Protein AF-M4SUV3-F1 (afdb_monomer)

Foldseek 3Di:
DLVVVQVVQQVVLVVVLCVLVVVLVVLVVVLLVQVQVVQVVQQPQADPDQQAAGNAPDPDDRGHDPPPSNVVHPDDPDPDDDDDPDLQLVVLCVVFVAADFQDPPDARNYPQQHQQCVVDVDDDAWDAGLQQCWTRGNGGDTDRSNRSRRTNCVHPSNVCSNPPVNVSVVVSVVDHPDDDLDLVSPLVVLLCLLVPVSQLVVVCVVVVHDPPPDSVVSSVVSCVVQVQDPVSPDTPVSVVQQVDWDFDDPDPPDTDTDRPSNPDDD

Mean predicted aligned error: 10.6 Å

pLDDT: mean 84.17, std 8.81, range [35.69, 94.19]

Secondary structure (DSSP, 8-state):
-HHHHHHHHHHHHHHHHHHHHHHHHHHHHHHHHHHHHHHHHHHHS--S-SSSS-SSB-SSSSSB--S-TTTT-S-----SPP-----HHHHHHHHHSS-------STTSSSTTS-GGGT-S---SPEEEGGGTEEE-TTSSEEEEEESTT-STTSTTTHHHHHHHHHHHHHHHT---PPP-SHHHHHHHHHGGGT-HHHHHHHHHHTT--TTS-HHHHHHHHHHHTTB-TTSS-BHHHHHHHH-EEEEE-SSS-EEEEEGGG----

Organism: NCBI:txid5691

Solvent-accessible surface area (backbone atoms only — not comparable to full-atom values): 15458 Å² total; per-residue (Å²): 98,50,68,58,52,53,51,50,53,43,50,54,49,49,51,55,40,50,69,50,48,52,58,52,51,51,43,52,52,51,34,49,51,55,51,32,53,51,50,50,52,37,66,62,49,49,52,102,45,66,67,48,35,34,52,48,62,35,97,80,65,83,34,46,49,85,78,58,91,59,73,85,45,87,68,73,89,73,88,68,92,71,98,68,95,66,58,56,8,63,50,44,35,69,73,25,54,52,59,42,75,69,79,83,86,58,91,70,28,22,73,80,39,19,52,41,57,82,79,40,94,80,76,85,65,56,53,63,40,82,84,45,42,35,22,27,31,44,78,37,39,62,38,78,88,14,27,30,62,76,26,46,39,86,30,89,57,39,30,60,41,40,75,44,41,48,62,53,56,52,60,57,72,72,74,60,88,78,73,63,65,40,70,67,48,41,49,58,55,55,61,44,51,82,76,35,62,64,58,46,49,28,51,31,65,77,68,69,52,62,89,82,61,55,68,65,60,49,35,52,51,51,38,59,74,36,40,47,41,95,85,50,84,48,35,51,46,57,54,53,46,60,70,39,61,45,78,40,78,76,51,101,88,42,64,44,78,39,38,59,68,70,68,66,92,126

Structure (mmCIF, N/CA/C/O backbone):
data_AF-M4SUV3-F1
#
_entry.id   AF-M4SUV3-F1
#
loop_
_atom_site.group_PDB
_atom_site.id
_atom_site.type_symbol
_atom_site.label_atom_id
_atom_site.label_alt_id
_atom_site.label_comp_id
_atom_site.label_asym_id
_atom_site.label_entity_id
_atom_site.label_seq_id
_atom_site.pdbx_PDB_ins_code
_atom_site.Cartn_x
_atom_site.Cartn_y
_atom_site.Cartn_z
_atom_site.occupancy
_atom_site.B_iso_or_equiv
_atom_site.auth_seq_id
_atom_site.auth_comp_id
_atom_site.auth_asym_id
_atom_site.auth_atom_id
_atom_site.pdbx_PDB_model_num
ATOM 1 N N . THR A 1 1 ? -22.168 -10.691 22.780 1.00 79.31 1 THR A N 1
ATOM 2 C CA . THR A 1 1 ? -21.910 -9.607 23.759 1.00 79.31 1 THR A CA 1
ATOM 3 C C . THR A 1 1 ? -21.153 -8.478 23.065 1.00 79.31 1 THR A C 1
ATOM 5 O O . THR A 1 1 ? -20.719 -8.685 21.935 1.00 79.31 1 THR A O 1
ATOM 8 N N . TYR A 1 2 ? -21.002 -7.297 23.684 1.00 84.38 2 TYR A N 1
ATOM 9 C CA . TYR A 1 2 ? -20.308 -6.145 23.069 1.00 84.38 2 TYR A CA 1
ATOM 10 C C . TYR A 1 2 ? -18.876 -6.488 22.629 1.00 84.38 2 TYR A C 1
ATOM 12 O O . TYR A 1 2 ? -18.515 -6.257 21.480 1.00 84.38 2 TYR A O 1
ATOM 20 N N . ALA A 1 3 ? -18.093 -7.123 23.509 1.00 81.12 3 ALA A N 1
ATOM 21 C CA . ALA A 1 3 ? -16.717 -7.523 23.211 1.00 81.12 3 ALA A CA 1
ATOM 22 C C . ALA A 1 3 ? -16.624 -8.460 21.993 1.00 81.12 3 ALA A C 1
ATOM 24 O O . ALA A 1 3 ? -15.764 -8.265 21.142 1.00 81.12 3 ALA A O 1
ATOM 25 N N . SER A 1 4 ? -17.546 -9.421 21.849 1.00 81.88 4 SER A N 1
ATOM 26 C CA . SER A 1 4 ? -17.586 -10.300 20.669 1.00 81.88 4 SER A CA 1
ATOM 27 C C . SER A 1 4 ? -17.882 -9.540 19.373 1.00 81.88 4 SER A C 1
ATOM 29 O O . SER A 1 4 ? -17.319 -9.878 18.336 1.00 81.88 4 SER A O 1
ATOM 31 N N . MET A 1 5 ? -18.748 -8.519 19.414 1.00 84.38 5 MET A N 1
ATOM 32 C CA . MET A 1 5 ? -19.030 -7.681 18.242 1.00 84.38 5 MET A CA 1
ATOM 33 C C . MET A 1 5 ? -17.790 -6.880 17.844 1.00 84.38 5 MET A C 1
ATOM 35 O O . MET A 1 5 ? -17.398 -6.929 16.686 1.00 84.38 5 MET A O 1
ATOM 39 N N . MET A 1 6 ? -17.124 -6.247 18.814 1.00 82.69 6 MET A N 1
ATOM 40 C CA . MET A 1 6 ? -15.887 -5.497 18.573 1.00 82.69 6 MET A CA 1
ATOM 41 C C . MET A 1 6 ? -14.769 -6.380 18.021 1.00 82.69 6 MET A C 1
ATOM 43 O O . MET A 1 6 ? -14.083 -5.972 17.092 1.00 82.69 6 MET A O 1
ATOM 47 N N . LEU A 1 7 ? -14.605 -7.595 18.557 1.00 82.69 7 LEU A N 1
ATOM 48 C CA . LEU A 1 7 ? -13.638 -8.560 18.035 1.00 82.69 7 LEU A CA 1
ATOM 49 C C . LEU A 1 7 ? -13.961 -8.943 16.586 1.00 82.69 7 LEU A C 1
ATOM 51 O O . LEU A 1 7 ? -13.063 -9.001 15.757 1.00 82.69 7 LEU A O 1
ATOM 55 N N . THR A 1 8 ? -15.239 -9.169 16.275 1.00 85.25 8 THR A N 1
ATOM 56 C CA . THR A 1 8 ? -15.677 -9.501 14.912 1.00 85.25 8 THR A CA 1
ATOM 57 C C . THR A 1 8 ? -15.400 -8.346 13.947 1.00 85.25 8 THR A C 1
ATOM 59 O O . THR A 1 8 ? -14.853 -8.575 12.874 1.00 85.25 8 THR A O 1
ATOM 62 N N . ASP A 1 9 ? -15.723 -7.107 14.334 1.00 83.62 9 ASP A N 1
ATOM 63 C CA . ASP A 1 9 ? -15.441 -5.922 13.515 1.00 83.62 9 ASP A CA 1
ATOM 64 C C . ASP A 1 9 ? -13.933 -5.728 13.313 1.00 83.62 9 ASP A C 1
ATOM 66 O O . ASP A 1 9 ? -13.496 -5.430 12.207 1.00 83.62 9 ASP A O 1
ATOM 70 N N . ALA A 1 10 ? -13.135 -5.911 14.372 1.00 81.94 10 ALA A N 1
ATOM 71 C CA . ALA A 1 10 ? -11.682 -5.793 14.316 1.00 81.94 10 ALA A CA 1
ATOM 72 C C . ALA A 1 10 ? -11.067 -6.836 13.376 1.00 81.94 10 ALA A C 1
ATOM 74 O O . ALA A 1 10 ? -10.216 -6.494 12.561 1.00 81.94 10 ALA A O 1
ATOM 75 N N . LEU A 1 11 ? -11.527 -8.089 13.447 1.00 84.00 11 LEU A N 1
ATOM 76 C CA . LEU A 1 11 ? -11.087 -9.154 12.544 1.00 84.00 11 LEU A CA 1
ATOM 77 C C . LEU A 1 11 ? -11.478 -8.855 11.094 1.00 84.00 11 LEU A C 1
ATOM 79 O O . LEU A 1 11 ? -10.621 -8.918 10.219 1.00 84.00 11 LEU A O 1
ATOM 83 N N . ALA A 1 12 ? -12.724 -8.447 10.841 1.00 85.25 12 ALA A N 1
ATOM 84 C CA . ALA A 1 12 ? -13.172 -8.077 9.498 1.00 85.25 12 ALA A CA 1
ATOM 85 C C . ALA A 1 12 ? -12.375 -6.889 8.932 1.00 85.25 12 ALA A C 1
ATOM 87 O O . ALA A 1 12 ? -12.025 -6.858 7.752 1.00 85.25 12 ALA A O 1
ATOM 88 N N . ALA A 1 13 ? -12.054 -5.908 9.775 1.00 82.75 13 ALA A N 1
ATOM 89 C CA . ALA A 1 13 ? -11.278 -4.753 9.362 1.00 82.75 13 ALA A CA 1
ATOM 90 C C . ALA A 1 13 ? -9.793 -5.099 9.141 1.00 82.75 13 ALA A C 1
ATOM 92 O O . ALA A 1 13 ? -9.178 -4.575 8.210 1.00 82.75 13 ALA A O 1
ATOM 93 N N . LEU A 1 14 ? -9.231 -6.029 9.921 1.00 83.38 14 LEU A N 1
ATOM 94 C CA . LEU A 1 14 ? -7.901 -6.593 9.684 1.00 83.38 14 LEU A CA 1
ATOM 95 C C . LEU A 1 14 ? -7.851 -7.365 8.358 1.00 83.38 14 LEU A C 1
ATOM 97 O O . LEU A 1 14 ? -6.924 -7.167 7.577 1.00 83.38 14 LEU A O 1
ATOM 101 N N . GLU A 1 15 ? -8.855 -8.194 8.069 1.00 85.62 15 GLU A N 1
ATOM 102 C CA . GLU A 1 15 ? -8.972 -8.916 6.797 1.00 85.62 15 GLU A CA 1
ATOM 103 C C . GLU A 1 15 ? -9.053 -7.951 5.606 1.00 85.62 15 GLU A C 1
ATOM 105 O O . GLU A 1 15 ? -8.310 -8.104 4.635 1.00 85.62 15 GLU A O 1
ATOM 110 N N . ALA A 1 16 ? -9.886 -6.909 5.697 1.00 84.88 16 ALA A N 1
ATOM 111 C CA . ALA A 1 16 ? -9.993 -5.877 4.665 1.00 84.88 16 ALA A CA 1
ATOM 112 C C . ALA A 1 16 ? -8.679 -5.094 4.477 1.00 84.88 16 ALA A C 1
ATOM 114 O O . ALA A 1 16 ? -8.271 -4.802 3.347 1.00 84.88 16 ALA A O 1
ATOM 115 N N . THR A 1 17 ? -7.985 -4.801 5.582 1.00 84.56 17 THR A N 1
ATOM 116 C CA . THR A 1 17 ? -6.663 -4.160 5.573 1.00 84.56 17 THR A CA 1
ATOM 117 C C . THR A 1 17 ? -5.652 -5.044 4.857 1.00 84.56 17 THR A C 1
ATOM 119 O O . THR A 1 17 ? -4.978 -4.583 3.941 1.00 84.56 17 THR A O 1
ATOM 122 N N . ALA A 1 18 ? -5.577 -6.329 5.207 1.00 85.06 18 ALA A N 1
ATOM 123 C CA . ALA A 1 18 ? -4.653 -7.277 4.596 1.00 85.06 18 ALA A CA 1
ATOM 124 C C . ALA A 1 18 ? -4.931 -7.474 3.095 1.00 85.06 18 ALA A C 1
ATOM 126 O O . ALA A 1 18 ? -3.994 -7.473 2.291 1.00 85.06 18 ALA A O 1
ATOM 127 N N . ALA A 1 19 ? -6.209 -7.569 2.710 1.00 86.44 19 ALA A N 1
ATOM 128 C CA . ALA A 1 19 ? -6.640 -7.684 1.317 1.00 86.44 19 ALA A CA 1
ATOM 129 C C . ALA A 1 19 ? -6.240 -6.469 0.461 1.00 86.44 19 ALA A C 1
ATOM 131 O O . ALA A 1 19 ? -6.036 -6.610 -0.742 1.00 86.44 19 ALA A O 1
ATOM 132 N N . THR A 1 20 ? -6.087 -5.296 1.081 1.00 85.12 20 THR A N 1
ATOM 133 C CA . THR A 1 20 ? -5.653 -4.056 0.419 1.00 85.12 20 THR A CA 1
ATOM 134 C C . THR A 1 20 ? -4.128 -3.895 0.451 1.00 85.12 20 THR A C 1
ATOM 136 O O . THR A 1 20 ? -3.508 -3.572 -0.563 1.00 85.12 20 THR A O 1
ATOM 139 N N . ALA A 1 21 ? -3.498 -4.165 1.597 1.00 84.31 21 ALA A N 1
ATOM 140 C CA . ALA A 1 21 ? -2.064 -3.993 1.813 1.00 84.31 21 ALA A CA 1
ATOM 141 C C . ALA A 1 21 ? -1.223 -4.909 0.918 1.00 84.31 21 ALA A C 1
ATOM 143 O O . ALA A 1 21 ? -0.260 -4.454 0.298 1.00 84.31 21 ALA A O 1
ATOM 144 N N . ALA A 1 22 ? -1.578 -6.197 0.837 1.00 86.75 22 ALA A N 1
ATOM 145 C CA . ALA A 1 22 ? -0.763 -7.181 0.130 1.00 86.75 22 ALA A CA 1
ATOM 146 C C . ALA A 1 22 ? -0.612 -6.860 -1.374 1.00 86.75 22 ALA A C 1
ATOM 148 O O . ALA A 1 22 ? 0.528 -6.820 -1.847 1.00 86.75 22 ALA A O 1
ATOM 149 N N . PRO A 1 23 ? -1.684 -6.542 -2.130 1.00 87.88 23 PRO A N 1
ATOM 150 C CA . PRO A 1 23 ? -1.554 -6.106 -3.521 1.00 87.88 23 PRO A CA 1
ATOM 151 C C . PRO A 1 23 ? -0.753 -4.811 -3.701 1.00 87.88 23 PRO A C 1
ATOM 153 O O . PRO A 1 23 ? 0.005 -4.696 -4.665 1.00 87.88 23 PRO A O 1
ATOM 156 N N . LEU A 1 24 ? -0.886 -3.838 -2.792 1.00 86.56 24 LEU A N 1
ATOM 157 C CA . LEU A 1 24 ? -0.163 -2.563 -2.883 1.00 86.56 24 LEU A CA 1
ATOM 158 C C . LEU A 1 24 ? 1.341 -2.743 -2.680 1.00 86.56 24 LEU A C 1
ATOM 160 O O . LEU A 1 24 ? 2.131 -2.232 -3.475 1.00 86.56 24 LEU A O 1
ATOM 164 N N . VAL A 1 25 ? 1.737 -3.514 -1.664 1.00 86.44 25 VAL A N 1
ATOM 165 C CA . VAL A 1 25 ? 3.146 -3.852 -1.420 1.00 86.44 25 VAL A CA 1
ATOM 166 C C . VAL A 1 25 ? 3.704 -4.673 -2.580 1.00 86.44 25 VAL A C 1
ATOM 168 O O . VAL A 1 25 ? 4.797 -4.377 -3.060 1.00 86.44 25 VAL A O 1
ATOM 171 N N . ALA A 1 26 ? 2.947 -5.649 -3.090 1.00 88.88 26 ALA A N 1
ATOM 172 C CA . ALA A 1 26 ? 3.356 -6.435 -4.252 1.00 88.88 26 ALA A CA 1
ATOM 173 C C . ALA A 1 26 ? 3.552 -5.558 -5.500 1.00 88.88 26 ALA A C 1
ATOM 175 O O . ALA A 1 26 ? 4.537 -5.724 -6.216 1.00 88.88 26 ALA A O 1
ATOM 176 N N . THR A 1 27 ? 2.662 -4.591 -5.733 1.00 90.06 27 THR A N 1
ATOM 177 C CA . THR A 1 27 ? 2.776 -3.638 -6.846 1.00 90.06 27 THR A CA 1
ATOM 178 C C . THR A 1 27 ? 4.013 -2.756 -6.687 1.00 90.06 27 THR A C 1
ATOM 180 O O . THR A 1 27 ? 4.791 -2.624 -7.627 1.00 90.06 27 THR A O 1
ATOM 183 N N . ALA A 1 28 ? 4.249 -2.204 -5.494 1.00 89.06 28 ALA A N 1
ATOM 184 C CA . ALA A 1 28 ? 5.435 -1.398 -5.214 1.00 89.06 28 ALA A CA 1
ATOM 185 C C . ALA A 1 28 ? 6.737 -2.192 -5.412 1.00 89.06 28 ALA A C 1
ATOM 187 O O . ALA A 1 28 ? 7.648 -1.719 -6.093 1.00 89.06 28 ALA A O 1
ATOM 188 N N . ALA A 1 29 ? 6.802 -3.418 -4.885 1.00 89.50 29 ALA A N 1
ATOM 189 C CA . ALA A 1 29 ? 7.955 -4.302 -5.031 1.00 89.50 29 ALA A CA 1
ATOM 190 C C . ALA A 1 29 ? 8.194 -4.700 -6.495 1.00 89.50 29 ALA A C 1
ATOM 192 O O . ALA A 1 29 ? 9.327 -4.660 -6.972 1.00 89.50 29 ALA A O 1
ATOM 193 N N . TYR A 1 30 ? 7.128 -5.028 -7.231 1.00 91.19 30 TYR A N 1
ATOM 194 C CA . TYR A 1 30 ? 7.202 -5.335 -8.657 1.00 91.19 30 TYR A CA 1
ATOM 195 C C . TYR A 1 30 ? 7.778 -4.165 -9.461 1.00 91.19 30 TYR A C 1
ATOM 197 O O . TYR A 1 30 ? 8.666 -4.347 -10.296 1.00 91.19 30 TYR A O 1
ATOM 205 N N . SER A 1 31 ? 7.300 -2.953 -9.193 1.00 91.62 31 SER A N 1
ATOM 206 C CA . SER A 1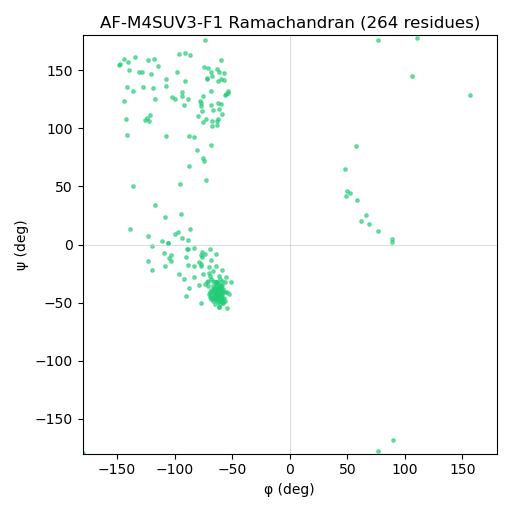 31 ? 7.726 -1.747 -9.900 1.00 91.62 31 SER A CA 1
ATOM 207 C C . SER A 1 31 ? 9.153 -1.351 -9.576 1.00 91.62 31 SER A C 1
ATOM 209 O O . SER A 1 31 ? 9.904 -1.017 -10.493 1.00 91.62 31 SER A O 1
ATOM 211 N N . ALA A 1 32 ? 9.542 -1.459 -8.303 1.00 90.31 32 ALA A N 1
ATOM 212 C CA . ALA A 1 32 ? 10.926 -1.303 -7.884 1.00 90.31 32 ALA A CA 1
ATOM 213 C C . ALA A 1 32 ? 11.826 -2.310 -8.612 1.00 90.31 32 ALA A C 1
ATOM 215 O O . ALA A 1 32 ? 12.779 -1.894 -9.259 1.00 90.31 32 ALA A O 1
ATOM 216 N N . GLY A 1 33 ? 11.474 -3.601 -8.618 1.00 90.94 33 GLY A N 1
ATOM 217 C CA . GLY A 1 33 ? 12.257 -4.641 -9.291 1.00 90.94 33 GLY A CA 1
ATOM 218 C C . GLY A 1 33 ? 12.402 -4.425 -10.801 1.00 90.94 33 GLY A C 1
ATOM 219 O O . GLY A 1 33 ? 13.476 -4.635 -11.355 1.00 90.94 33 GLY A O 1
ATOM 220 N N . ARG A 1 34 ? 11.352 -3.944 -11.482 1.00 92.19 34 ARG A N 1
ATOM 221 C CA . ARG A 1 34 ? 11.413 -3.622 -12.921 1.00 92.19 34 ARG A CA 1
ATOM 222 C C . ARG A 1 34 ? 12.392 -2.489 -13.228 1.00 92.19 34 ARG A C 1
ATOM 224 O O . ARG A 1 34 ? 13.099 -2.559 -14.231 1.00 92.19 34 ARG A O 1
ATOM 231 N N . LEU A 1 35 ? 12.385 -1.437 -12.410 1.00 91.62 35 LEU A N 1
ATOM 232 C CA . LEU A 1 35 ? 13.304 -0.307 -12.551 1.00 91.62 35 LEU A CA 1
ATOM 233 C C . LEU A 1 35 ? 14.731 -0.717 -12.190 1.00 91.62 35 LEU A C 1
ATOM 235 O O . LEU A 1 35 ? 15.662 -0.366 -12.910 1.00 91.62 35 LEU A O 1
ATOM 239 N N . ASP A 1 36 ? 14.876 -1.486 -11.113 1.00 92.81 36 ASP A N 1
ATOM 240 C CA . ASP A 1 36 ? 16.158 -1.951 -10.604 1.00 92.81 36 ASP A CA 1
ATOM 241 C C . ASP A 1 36 ? 16.886 -2.816 -11.635 1.00 92.81 36 ASP A C 1
ATOM 243 O O . ASP A 1 36 ? 17.987 -2.479 -12.061 1.00 92.81 36 ASP A O 1
ATOM 247 N N . GLU A 1 37 ? 16.222 -3.855 -12.147 1.00 92.06 37 GLU A N 1
ATOM 248 C CA . GLU A 1 37 ? 16.794 -4.743 -13.162 1.00 92.06 37 GLU A CA 1
ATOM 249 C C . GLU A 1 37 ? 17.176 -3.983 -14.438 1.00 92.06 37 GLU A C 1
ATOM 251 O O . GLU A 1 37 ? 18.250 -4.199 -15.000 1.00 92.06 37 GLU A O 1
ATOM 256 N N . PHE A 1 38 ? 16.335 -3.046 -14.889 1.00 92.44 38 PHE A N 1
ATOM 257 C CA . PHE A 1 38 ? 16.661 -2.234 -16.060 1.00 92.44 38 PHE A CA 1
ATOM 258 C C . PHE A 1 38 ? 17.918 -1.385 -15.829 1.00 92.44 38 PHE A C 1
ATOM 260 O O . PHE A 1 38 ? 18.818 -1.376 -16.672 1.00 92.44 38 PHE A O 1
ATOM 267 N N . MET A 1 39 ? 18.007 -0.695 -14.689 1.00 92.25 39 MET A N 1
ATOM 268 C CA . MET A 1 39 ? 19.169 0.128 -14.357 1.00 92.25 39 MET A CA 1
ATOM 269 C C . MET A 1 39 ? 20.432 -0.719 -14.187 1.00 92.25 39 MET A C 1
ATOM 271 O O . MET A 1 39 ? 21.479 -0.354 -14.722 1.00 92.25 39 MET A O 1
ATOM 275 N N . LEU A 1 40 ? 20.339 -1.870 -13.516 1.00 92.94 40 LEU A N 1
ATOM 276 C CA . LEU A 1 40 ? 21.452 -2.802 -13.336 1.00 92.94 40 LEU A CA 1
ATOM 277 C C . LEU A 1 40 ? 21.946 -3.356 -14.673 1.00 92.94 40 LEU A C 1
ATOM 279 O O . LEU A 1 40 ? 23.149 -3.299 -14.932 1.00 92.94 40 LEU A O 1
ATOM 283 N N . LEU A 1 41 ? 21.049 -3.802 -15.556 1.00 91.94 41 LEU A N 1
ATOM 284 C CA . LEU A 1 41 ? 21.407 -4.265 -16.896 1.00 91.94 41 LEU A CA 1
ATOM 285 C C . LEU A 1 41 ? 22.140 -3.168 -17.681 1.00 91.94 41 LEU A C 1
ATOM 287 O O . LEU A 1 41 ? 23.226 -3.395 -18.217 1.00 91.94 41 LEU A O 1
ATOM 291 N N . MET A 1 42 ? 21.590 -1.952 -17.708 1.00 90.19 42 MET A N 1
ATOM 292 C CA . MET A 1 42 ? 22.211 -0.814 -18.394 1.00 90.19 42 MET A CA 1
ATOM 293 C C . MET A 1 42 ? 23.557 -0.423 -17.761 1.00 90.19 42 MET A C 1
ATOM 295 O O . MET A 1 42 ? 24.491 -0.038 -18.461 1.00 90.19 42 MET A O 1
ATOM 299 N N . GLY A 1 43 ? 23.699 -0.552 -16.444 1.00 89.69 43 GLY A N 1
ATOM 300 C CA . GLY A 1 43 ? 24.952 -0.298 -15.738 1.00 89.69 43 GLY A CA 1
ATOM 301 C C . GLY A 1 43 ? 26.025 -1.362 -15.975 1.00 89.69 43 GLY A C 1
ATOM 302 O O . GLY A 1 43 ? 27.213 -1.037 -15.992 1.00 89.69 43 GLY A O 1
ATOM 303 N N . GLN A 1 44 ? 25.627 -2.621 -16.167 1.00 88.31 44 GLN A N 1
ATOM 304 C CA . GLN A 1 44 ? 26.531 -3.749 -16.401 1.00 88.31 44 GLN A CA 1
ATOM 305 C C . GLN A 1 44 ? 26.970 -3.870 -17.865 1.00 88.31 44 GLN A C 1
ATOM 307 O O . GLN A 1 44 ? 28.079 -4.336 -18.127 1.00 88.31 44 GLN A O 1
ATOM 312 N N . LEU A 1 45 ? 26.154 -3.413 -18.821 1.00 88.06 45 LEU A N 1
ATOM 313 C CA . LEU A 1 45 ? 26.480 -3.408 -20.250 1.00 88.06 45 LEU A CA 1
ATOM 314 C C . LEU A 1 45 ? 27.490 -2.307 -20.610 1.00 88.06 45 LEU A C 1
ATOM 316 O O . LEU A 1 45 ? 27.183 -1.306 -21.263 1.00 88.06 45 LEU A O 1
ATOM 320 N N . GLN A 1 46 ? 28.734 -2.517 -20.189 1.00 85.94 46 GLN A N 1
ATOM 321 C CA . GLN A 1 46 ? 29.854 -1.617 -20.429 1.00 85.94 46 GLN A CA 1
ATOM 322 C C . GLN A 1 46 ? 31.182 -2.365 -20.572 1.00 85.94 46 GLN A C 1
ATOM 324 O O . GLN A 1 46 ? 31.361 -3.455 -20.035 1.00 85.94 46 GLN A O 1
ATOM 329 N N . GLN A 1 47 ? 32.141 -1.758 -21.269 1.00 79.75 47 GLN A N 1
ATOM 330 C CA . GLN A 1 47 ? 33.542 -2.178 -21.240 1.00 79.75 47 GLN A CA 1
ATOM 331 C C . GLN A 1 47 ? 34.313 -1.424 -20.149 1.00 79.75 47 GLN A C 1
ATOM 333 O O . GLN A 1 47 ? 33.876 -0.381 -19.662 1.00 79.75 47 GLN A O 1
ATOM 338 N N . ASN A 1 48 ? 35.506 -1.918 -19.807 1.00 75.12 48 ASN A N 1
ATOM 339 C CA . ASN A 1 48 ? 36.451 -1.260 -18.896 1.00 75.12 48 ASN A CA 1
ATOM 340 C C . ASN A 1 48 ? 37.117 -0.033 -19.552 1.00 75.12 48 ASN A C 1
ATOM 342 O O . ASN A 1 48 ? 38.337 0.054 -19.657 1.00 75.12 48 ASN A O 1
ATOM 346 N N . SER A 1 49 ? 36.313 0.906 -20.045 1.00 77.88 49 SER A N 1
ATOM 347 C CA . SER A 1 49 ? 36.753 2.153 -20.659 1.00 77.88 49 SER A CA 1
ATOM 348 C C . SER A 1 49 ? 35.824 3.284 -20.252 1.00 77.88 49 SER A C 1
ATOM 350 O O . SER A 1 49 ? 34.603 3.161 -20.298 1.00 77.88 49 SER A O 1
ATOM 352 N N . ALA A 1 50 ? 36.408 4.426 -19.895 1.00 74.00 50 ALA A N 1
ATOM 353 C CA . ALA A 1 50 ? 35.644 5.618 -19.538 1.00 74.00 50 ALA A CA 1
ATOM 354 C C . ALA A 1 50 ? 34.925 6.257 -20.744 1.00 74.00 50 ALA A C 1
ATOM 356 O O . ALA A 1 50 ? 33.994 7.037 -20.555 1.00 74.00 50 ALA A O 1
ATOM 357 N N . LYS A 1 51 ? 35.357 5.942 -21.975 1.00 78.81 51 LYS A N 1
ATOM 358 C CA . LYS A 1 51 ? 34.932 6.634 -23.207 1.00 78.81 51 LYS A CA 1
ATOM 359 C C . LYS A 1 51 ? 34.320 5.727 -24.261 1.00 78.81 51 LYS A C 1
ATOM 361 O O . LYS A 1 51 ? 33.730 6.212 -25.223 1.00 78.81 51 LYS A O 1
ATOM 366 N N . THR A 1 52 ? 34.464 4.414 -24.134 1.00 79.56 52 THR A N 1
ATOM 367 C CA . THR A 1 52 ? 34.009 3.471 -25.157 1.00 79.56 52 THR A CA 1
ATOM 368 C C . THR A 1 52 ? 33.118 2.420 -24.534 1.00 79.56 52 THR A C 1
ATOM 370 O O . THR A 1 52 ? 33.466 1.850 -23.509 1.00 79.56 52 THR A O 1
ATOM 373 N N . LYS A 1 53 ? 32.005 2.132 -25.209 1.00 85.88 53 LYS A N 1
ATOM 374 C CA . LYS A 1 53 ? 31.077 1.047 -24.884 1.00 85.88 53 LYS A CA 1
ATOM 375 C C . LYS A 1 53 ? 30.491 1.126 -23.463 1.00 85.88 53 LYS A C 1
ATOM 377 O O . LYS A 1 53 ? 30.991 0.481 -22.551 1.00 85.88 53 LYS A O 1
ATOM 382 N N . TYR A 1 54 ? 29.420 1.897 -23.295 1.00 89.00 54 TYR A N 1
ATOM 383 C CA . TYR A 1 54 ? 28.622 2.020 -22.069 1.00 89.00 54 TYR A CA 1
ATOM 384 C C . TYR A 1 54 ? 27.160 2.305 -22.425 1.00 89.00 54 TYR A C 1
ATOM 386 O O . TYR A 1 54 ? 26.879 2.878 -23.480 1.00 89.00 54 TYR A O 1
ATOM 394 N N . CYS A 1 55 ? 26.240 1.938 -21.534 1.00 89.25 55 CYS A N 1
ATOM 395 C CA . CYS A 1 55 ? 24.807 2.168 -21.718 1.00 89.25 55 CYS A CA 1
ATOM 396 C C . CYS A 1 55 ? 24.223 3.305 -20.866 1.00 89.25 55 CYS A C 1
ATOM 398 O O . CYS A 1 55 ? 23.126 3.769 -21.165 1.00 89.25 55 CYS A O 1
ATOM 400 N N . ILE A 1 56 ? 24.973 3.820 -19.885 1.00 89.81 56 ILE A N 1
ATOM 401 C CA . ILE A 1 56 ? 24.605 5.010 -19.103 1.00 89.81 56 ILE A CA 1
ATOM 402 C C . ILE A 1 56 ? 25.703 6.070 -19.269 1.00 89.81 56 ILE A C 1
ATOM 404 O O . ILE A 1 56 ? 26.843 5.880 -18.832 1.00 89.81 56 ILE A O 1
ATOM 408 N N . GLY A 1 57 ? 25.366 7.161 -19.956 1.00 87.19 57 GLY A N 1
ATOM 409 C CA . GLY A 1 57 ? 26.266 8.282 -20.233 1.00 87.19 57 GLY A CA 1
ATOM 410 C C . GLY A 1 57 ? 26.110 9.423 -19.230 1.00 87.19 57 GLY A C 1
ATOM 411 O O . GLY A 1 57 ? 25.128 9.488 -18.499 1.00 87.19 57 GLY A O 1
ATOM 412 N N . GLN A 1 58 ? 27.091 10.322 -19.200 1.00 86.06 58 GLN A N 1
ATOM 413 C CA . GLN A 1 58 ? 26.956 11.615 -18.522 1.00 86.06 58 GLN A CA 1
ATOM 414 C C . GLN A 1 58 ? 26.001 12.545 -19.296 1.00 86.06 58 GLN A C 1
ATOM 416 O O . GLN A 1 58 ? 25.940 12.477 -20.525 1.00 86.06 58 GLN A O 1
ATOM 421 N N . ASP A 1 59 ? 25.332 13.464 -18.596 1.00 78.06 59 ASP A N 1
ATOM 422 C CA . ASP A 1 59 ? 24.396 14.418 -19.215 1.00 78.06 59 ASP A CA 1
ATOM 423 C C . ASP A 1 59 ? 25.069 15.283 -20.294 1.00 78.06 59 ASP A C 1
ATOM 425 O O . ASP A 1 59 ? 24.498 15.542 -21.353 1.00 78.06 59 ASP A O 1
ATOM 429 N N . ASN A 1 60 ? 26.323 15.687 -20.049 1.00 76.38 60 ASN A N 1
ATOM 430 C CA . ASN A 1 60 ? 27.098 16.558 -20.928 1.00 76.38 60 ASN A CA 1
ATOM 431 C C . ASN A 1 60 ? 28.452 15.930 -21.296 1.00 76.38 60 ASN A C 1
ATOM 433 O O . ASN A 1 60 ? 29.376 15.900 -20.485 1.00 76.38 60 ASN A O 1
ATOM 437 N N . GLY A 1 61 ? 28.583 15.471 -22.545 1.00 73.12 61 GLY A N 1
ATOM 438 C CA . GLY A 1 61 ? 29.839 15.012 -23.158 1.00 73.12 61 GLY A CA 1
ATOM 439 C C . GLY A 1 61 ? 29.918 13.503 -23.432 1.00 73.12 61 GLY A C 1
ATOM 440 O O . GLY A 1 61 ? 29.043 12.742 -23.040 1.00 73.12 61 GLY A O 1
ATOM 441 N N . ASP A 1 62 ? 31.027 13.050 -24.024 1.00 80.25 62 ASP A N 1
ATOM 442 C CA . ASP A 1 62 ? 31.223 11.680 -24.548 1.00 80.25 62 ASP A CA 1
ATOM 443 C C . ASP A 1 62 ? 31.918 10.695 -23.583 1.00 80.25 62 ASP A C 1
ATOM 445 O O . ASP A 1 62 ? 32.928 10.076 -23.925 1.00 80.25 62 ASP A O 1
ATOM 449 N N . ASN A 1 63 ? 31.406 10.575 -22.354 1.00 85.75 63 ASN A N 1
ATOM 450 C CA . ASN A 1 63 ? 31.927 9.641 -21.352 1.00 85.75 63 ASN A CA 1
ATOM 451 C C . ASN A 1 63 ? 30.795 8.874 -20.650 1.00 85.75 63 ASN A C 1
ATOM 453 O O . ASN A 1 63 ? 29.642 9.315 -20.601 1.00 85.75 63 ASN A O 1
ATOM 457 N N . LYS A 1 64 ? 31.168 7.752 -20.029 1.00 86.38 64 LYS A N 1
ATOM 458 C CA . LYS A 1 64 ? 30.343 7.023 -19.060 1.00 86.38 64 LYS A CA 1
ATOM 459 C C . LYS A 1 64 ? 29.940 7.938 -17.889 1.00 86.38 64 LYS A C 1
ATOM 461 O O . LYS A 1 64 ? 30.722 8.791 -17.471 1.00 86.38 64 LYS A O 1
ATOM 466 N N . ALA A 1 65 ? 28.755 7.709 -17.323 1.00 86.81 65 ALA A N 1
ATOM 467 C CA . ALA A 1 65 ? 28.300 8.369 -16.100 1.00 86.81 65 ALA A CA 1
ATOM 468 C C . ALA A 1 65 ? 29.295 8.224 -14.924 1.00 86.81 65 ALA A C 1
ATOM 470 O O . ALA A 1 65 ? 29.765 7.124 -14.615 1.00 86.81 65 ALA A O 1
ATOM 471 N N . SER A 1 66 ? 29.594 9.338 -14.248 1.00 81.31 66 SER A N 1
ATOM 472 C CA . SER A 1 66 ? 30.526 9.427 -13.108 1.00 81.31 66 SER A CA 1
ATOM 473 C C . SER A 1 66 ? 29.834 9.538 -11.741 1.00 81.31 66 SER A C 1
ATOM 475 O O . SER A 1 66 ? 30.483 9.419 -10.706 1.00 81.31 66 SER A O 1
ATOM 477 N N . ASN A 1 67 ? 28.515 9.731 -11.725 1.00 79.88 67 ASN A N 1
ATOM 478 C CA . ASN A 1 67 ? 27.683 10.064 -10.565 1.00 79.88 67 ASN A CA 1
ATOM 479 C C . ASN A 1 67 ? 27.034 8.852 -9.873 1.00 79.88 67 ASN A C 1
ATOM 481 O O . ASN A 1 67 ? 25.990 9.002 -9.251 1.00 79.88 67 ASN A O 1
ATOM 485 N N . ASN A 1 68 ? 27.626 7.659 -9.980 1.00 83.81 68 ASN A N 1
ATOM 486 C CA . ASN A 1 68 ? 27.052 6.416 -9.452 1.00 83.81 68 ASN A CA 1
ATOM 487 C C . ASN A 1 68 ? 25.562 6.227 -9.837 1.00 83.81 68 ASN A C 1
ATOM 489 O O . ASN A 1 68 ? 24.694 6.208 -8.966 1.00 83.81 68 ASN A O 1
ATOM 493 N N . PRO A 1 69 ? 25.245 6.061 -11.134 1.00 84.38 69 PRO A N 1
ATOM 494 C CA . PRO A 1 69 ? 23.860 5.991 -11.620 1.00 84.38 69 PRO A CA 1
ATOM 495 C C . PRO A 1 69 ? 23.061 4.787 -11.092 1.00 84.38 69 PRO A C 1
ATOM 497 O O . PRO A 1 69 ? 21.863 4.701 -11.329 1.00 84.38 69 PRO A O 1
ATOM 500 N N . LEU A 1 70 ? 23.722 3.852 -10.403 1.00 89.69 70 LEU A N 1
ATOM 501 C CA . LEU A 1 70 ? 23.119 2.676 -9.774 1.00 89.69 70 LEU A CA 1
ATOM 502 C C . LEU A 1 70 ? 22.895 2.879 -8.268 1.00 89.69 70 LEU A C 1
ATOM 504 O O . LEU A 1 70 ? 22.605 1.928 -7.544 1.00 89.69 70 LEU A O 1
ATOM 508 N N . GLN A 1 71 ? 23.082 4.095 -7.749 1.00 88.44 71 GLN A N 1
ATOM 509 C CA . GLN A 1 71 ? 22.812 4.378 -6.347 1.00 88.44 71 GLN A CA 1
ATOM 510 C C . GLN A 1 71 ? 21.326 4.147 -6.041 1.00 88.44 71 GLN A C 1
ATOM 512 O O . GLN A 1 71 ? 20.459 4.792 -6.620 1.00 88.44 71 GLN A O 1
ATOM 517 N N . GLY A 1 72 ? 21.044 3.252 -5.092 1.00 83.69 72 GLY A N 1
ATOM 518 C CA . GLY A 1 72 ? 19.674 2.862 -4.745 1.00 83.69 72 GLY A CA 1
ATOM 519 C C . GLY A 1 72 ? 19.123 1.692 -5.566 1.00 83.69 72 GLY A C 1
ATOM 520 O O . GLY A 1 72 ? 17.985 1.301 -5.334 1.00 83.69 72 GLY A O 1
ATOM 521 N N . CYS A 1 73 ? 19.926 1.119 -6.466 1.00 88.69 73 CYS A N 1
ATOM 522 C CA . CYS A 1 73 ? 19.678 -0.172 -7.105 1.00 88.69 73 CYS A CA 1
ATOM 523 C C . CYS A 1 73 ? 20.216 -1.339 -6.253 1.00 88.69 73 CYS A C 1
ATOM 525 O O . CYS A 1 73 ? 21.058 -1.135 -5.373 1.00 88.69 73 CYS A O 1
ATOM 527 N N . ASN A 1 74 ? 19.766 -2.565 -6.539 1.00 84.69 74 ASN A N 1
ATOM 528 C CA . ASN A 1 74 ? 20.121 -3.811 -5.853 1.00 84.69 74 ASN A CA 1
ATOM 529 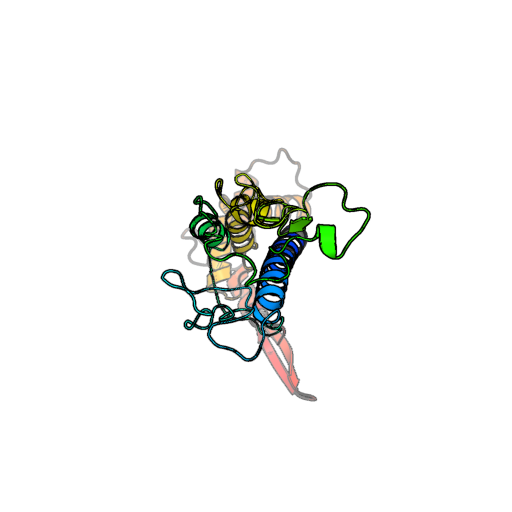C C . ASN A 1 74 ? 19.797 -3.779 -4.348 1.00 84.69 74 ASN A C 1
ATOM 531 O O . ASN A 1 74 ? 20.573 -4.248 -3.507 1.00 84.69 74 ASN A O 1
ATOM 535 N N . VAL A 1 75 ? 18.666 -3.163 -3.996 1.00 78.88 75 VAL A N 1
ATOM 536 C CA . VAL A 1 75 ? 18.219 -3.066 -2.603 1.00 78.88 75 VAL A CA 1
ATOM 537 C C . VAL A 1 75 ? 17.620 -4.414 -2.200 1.00 78.88 75 VAL A C 1
ATOM 539 O O . VAL A 1 75 ? 16.645 -4.848 -2.818 1.00 78.88 75 VAL A O 1
ATOM 542 N N . PRO A 1 76 ? 18.173 -5.099 -1.182 1.00 76.75 76 PRO A N 1
ATOM 543 C CA . PRO A 1 76 ? 17.60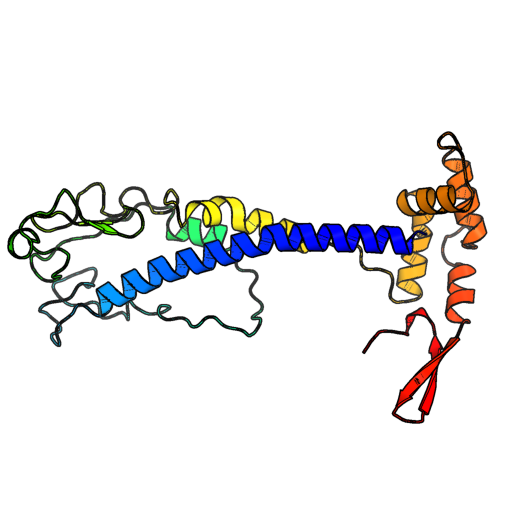1 -6.353 -0.722 1.00 76.75 76 PRO A CA 1
ATOM 544 C C . PRO A 1 76 ? 16.196 -6.113 -0.171 1.00 76.75 76 PRO A C 1
ATOM 546 O O . PRO A 1 76 ? 15.906 -5.053 0.388 1.00 76.75 76 PRO A O 1
ATOM 549 N N . ILE A 1 77 ? 15.338 -7.128 -0.274 1.00 73.44 77 ILE A N 1
ATOM 550 C CA . ILE A 1 77 ? 14.076 -7.127 0.464 1.00 73.44 77 ILE A CA 1
ATOM 551 C C . ILE A 1 77 ? 14.431 -7.111 1.952 1.00 73.44 77 ILE A C 1
ATOM 553 O O . ILE A 1 77 ? 14.946 -8.090 2.492 1.00 73.44 77 ILE A O 1
ATOM 557 N N . GLU A 1 78 ? 14.205 -5.974 2.602 1.00 72.06 78 GLU A N 1
ATOM 558 C CA . GLU A 1 78 ? 14.440 -5.838 4.031 1.00 72.06 78 GLU A CA 1
ATOM 559 C C . GLU A 1 78 ? 13.319 -6.542 4.798 1.00 72.06 78 GLU A C 1
ATOM 561 O O . GLU A 1 78 ? 12.137 -6.293 4.572 1.00 72.06 78 GLU A O 1
ATOM 566 N N . THR A 1 79 ? 13.693 -7.423 5.723 1.00 69.00 79 THR A N 1
ATOM 567 C CA . THR A 1 79 ? 12.746 -8.116 6.611 1.00 69.00 79 THR A CA 1
ATOM 568 C C . THR A 1 79 ? 12.486 -7.347 7.903 1.00 69.00 79 THR A C 1
ATOM 570 O O . THR A 1 79 ? 11.606 -7.716 8.674 1.00 69.00 79 THR A O 1
ATOM 573 N N . THR A 1 80 ? 13.276 -6.306 8.170 1.00 73.56 80 THR A N 1
ATOM 574 C CA . THR A 1 80 ? 13.152 -5.483 9.371 1.00 73.56 80 THR A CA 1
ATOM 575 C C . THR A 1 80 ? 12.268 -4.287 9.071 1.00 73.56 80 THR A C 1
ATOM 577 O O . THR A 1 80 ? 12.526 -3.538 8.129 1.00 73.56 80 THR A O 1
ATOM 580 N N . GLU A 1 81 ? 11.251 -4.078 9.901 1.00 62.59 81 GLU A N 1
ATOM 581 C CA . GLU A 1 81 ? 10.396 -2.904 9.805 1.00 62.59 81 GLU A CA 1
ATOM 582 C C . GLU A 1 81 ? 11.229 -1.631 10.018 1.00 62.59 81 GLU A C 1
ATOM 584 O O . GLU A 1 81 ? 11.818 -1.409 11.078 1.00 62.59 81 GLU A O 1
ATOM 589 N N . LYS A 1 82 ? 11.298 -0.780 8.992 1.00 62.09 82 LYS A N 1
ATOM 590 C CA . LYS A 1 82 ? 11.803 0.586 9.127 1.00 62.09 82 LYS A CA 1
ATOM 591 C C . LYS A 1 82 ? 10.619 1.533 9.154 1.00 62.09 82 LYS A C 1
ATOM 593 O O . LYS A 1 82 ? 9.808 1.545 8.232 1.00 62.09 82 LYS A O 1
ATOM 598 N N . ALA A 1 83 ? 10.558 2.386 10.173 1.00 54.88 83 ALA A N 1
ATOM 599 C CA . ALA A 1 83 ? 9.570 3.451 10.225 1.00 54.88 83 ALA A CA 1
ATOM 600 C C . ALA A 1 83 ? 9.793 4.427 9.059 1.00 54.88 83 ALA A C 1
ATOM 602 O O . ALA A 1 83 ? 10.694 5.266 9.102 1.00 54.88 83 ALA A O 1
ATOM 603 N N . LYS A 1 84 ? 8.961 4.339 8.018 1.00 59.41 84 LYS A N 1
ATOM 604 C CA . LYS A 1 84 ? 8.813 5.399 7.018 1.00 59.41 84 LYS A CA 1
ATOM 605 C C . LYS A 1 84 ? 7.360 5.535 6.584 1.00 59.41 84 LYS A C 1
ATOM 607 O O . LYS A 1 84 ? 6.849 4.762 5.786 1.00 59.41 84 LYS A O 1
ATOM 612 N N . ASN A 1 85 ? 6.740 6.622 7.035 1.00 53.69 85 ASN A N 1
ATOM 613 C CA . ASN A 1 85 ? 5.612 7.229 6.337 1.00 53.69 85 ASN A CA 1
ATOM 614 C C . ASN A 1 85 ? 6.144 7.974 5.109 1.00 53.69 85 ASN A C 1
ATOM 616 O O . ASN A 1 85 ? 6.261 9.197 5.110 1.00 53.69 85 ASN A O 1
ATOM 620 N N . THR A 1 86 ? 6.528 7.237 4.073 1.00 65.50 86 THR A N 1
ATOM 621 C CA . THR A 1 86 ? 6.776 7.823 2.755 1.00 65.50 86 THR A CA 1
ATOM 622 C C . THR A 1 86 ? 5.492 7.760 1.952 1.00 65.50 86 THR A C 1
ATOM 624 O O . THR A 1 86 ? 4.962 6.676 1.723 1.00 65.50 86 THR A O 1
ATOM 627 N N . LYS A 1 87 ? 5.007 8.931 1.537 1.00 86.44 87 LYS A N 1
ATOM 628 C CA . LYS A 1 87 ? 3.950 9.083 0.539 1.00 86.44 87 LYS A CA 1
ATOM 629 C C . LYS A 1 87 ? 4.491 8.637 -0.821 1.00 86.44 87 LYS A C 1
ATOM 631 O O . LYS A 1 87 ? 5.123 9.414 -1.542 1.00 86.44 87 LYS A O 1
ATOM 636 N N . LEU A 1 88 ? 4.413 7.334 -1.072 1.00 89.00 88 LEU A N 1
ATOM 637 C CA . LEU A 1 88 ? 5.031 6.698 -2.230 1.00 89.00 88 LEU A CA 1
ATOM 638 C C . LEU A 1 88 ? 4.294 7.071 -3.517 1.00 89.00 88 LEU A C 1
ATOM 640 O O . LEU A 1 88 ? 4.948 7.194 -4.552 1.00 89.00 88 LEU A O 1
ATOM 644 N N . GLY A 1 89 ? 2.980 7.300 -3.449 1.00 92.25 89 GLY A N 1
ATOM 645 C CA . GLY A 1 89 ? 2.202 7.807 -4.578 1.00 92.25 89 GLY A CA 1
ATOM 646 C C . GLY A 1 89 ? 2.689 9.187 -5.009 1.00 92.25 89 GLY A C 1
ATOM 647 O O . GLY A 1 89 ? 3.128 9.349 -6.146 1.00 92.25 89 GLY A O 1
ATOM 648 N N . GLU A 1 90 ? 2.756 10.141 -4.076 1.00 92.81 90 GLU A N 1
ATOM 649 C CA . GLU A 1 90 ? 3.293 11.487 -4.327 1.00 92.81 90 GLU A CA 1
ATOM 650 C C . GLU A 1 90 ? 4.752 11.469 -4.815 1.00 92.81 90 GLU A C 1
ATOM 652 O O . GLU A 1 90 ? 5.131 12.251 -5.687 1.00 92.81 90 GLU A O 1
ATOM 657 N N . LEU A 1 91 ? 5.600 10.589 -4.268 1.00 91.25 91 LEU A N 1
ATOM 658 C CA . LEU A 1 91 ? 6.978 10.433 -4.745 1.00 91.25 91 LEU A CA 1
ATOM 659 C C . LEU A 1 91 ? 7.012 9.909 -6.186 1.00 91.25 91 LEU A C 1
ATOM 661 O O . LEU A 1 91 ? 7.762 10.438 -7.003 1.00 91.25 91 LEU A O 1
ATOM 665 N N . THR A 1 92 ? 6.207 8.892 -6.492 1.00 92.25 92 THR A N 1
ATOM 666 C CA . THR A 1 92 ? 6.125 8.290 -7.829 1.00 92.25 92 THR A CA 1
ATOM 667 C C . THR A 1 92 ? 5.638 9.310 -8.850 1.00 92.25 92 THR A C 1
ATOM 669 O O . THR A 1 92 ? 6.243 9.439 -9.912 1.00 92.25 92 THR A O 1
ATOM 672 N N . ASP A 1 93 ? 4.599 10.070 -8.512 1.00 91.81 93 ASP A N 1
ATOM 673 C CA . ASP A 1 93 ? 4.066 11.128 -9.365 1.00 91.81 93 ASP A CA 1
ATOM 674 C C . ASP A 1 93 ? 5.094 12.243 -9.587 1.00 91.81 93 ASP A C 1
ATOM 676 O O . ASP A 1 93 ? 5.389 12.610 -10.721 1.00 91.81 93 ASP A O 1
ATOM 680 N N . ARG A 1 94 ? 5.770 12.706 -8.530 1.00 91.19 94 ARG A N 1
ATOM 681 C CA . ARG A 1 94 ? 6.830 13.711 -8.675 1.00 91.19 94 ARG A CA 1
ATOM 682 C C . ARG A 1 94 ? 7.986 13.222 -9.551 1.00 91.19 94 ARG A C 1
ATOM 684 O O . ARG A 1 94 ? 8.492 13.992 -10.360 1.00 91.19 94 ARG A O 1
ATOM 691 N N . THR A 1 95 ? 8.429 11.977 -9.376 1.00 89.44 95 THR A N 1
ATOM 692 C CA . THR A 1 95 ? 9.606 11.431 -10.069 1.00 89.44 95 THR A CA 1
ATOM 693 C C . THR A 1 95 ? 9.311 11.013 -11.506 1.00 89.44 95 THR A C 1
ATOM 695 O O . THR A 1 95 ? 10.177 11.167 -12.357 1.00 89.44 95 THR A O 1
ATOM 698 N N . PHE A 1 96 ? 8.115 10.501 -11.796 1.00 91.19 96 PHE A N 1
ATOM 699 C CA . PHE A 1 96 ? 7.787 9.939 -13.110 1.00 91.19 96 PHE A CA 1
ATOM 700 C C . PHE A 1 96 ? 6.633 10.658 -13.820 1.00 91.19 96 PHE A C 1
ATOM 702 O O . PHE A 1 96 ? 6.268 10.261 -14.924 1.00 91.19 96 PHE A O 1
ATOM 709 N N . GLY A 1 97 ? 6.021 11.676 -13.217 1.00 88.62 97 GLY A N 1
ATOM 710 C CA . GLY A 1 97 ? 4.880 12.406 -13.782 1.00 88.62 97 GLY A CA 1
ATOM 711 C C . GLY A 1 97 ? 5.258 13.429 -14.848 1.00 88.62 97 GLY A C 1
ATOM 712 O O . GLY A 1 97 ? 4.399 13.874 -15.605 1.00 88.62 97 GLY A O 1
ATOM 713 N N . HIS A 1 98 ? 6.537 13.785 -14.945 1.00 85.56 98 HIS A N 1
ATOM 714 C CA . HIS A 1 98 ? 7.040 14.710 -15.952 1.00 85.56 98 HIS A CA 1
ATOM 715 C C . HIS A 1 98 ? 7.657 13.964 -17.136 1.00 85.56 98 HIS A C 1
ATOM 717 O O . HIS A 1 98 ? 8.204 12.867 -17.006 1.00 85.56 98 HIS A O 1
ATOM 723 N N . ALA A 1 99 ? 7.536 14.578 -18.311 1.00 83.88 99 ALA A N 1
ATOM 724 C CA . ALA A 1 99 ? 8.232 14.134 -19.502 1.00 83.88 99 ALA A CA 1
ATOM 725 C C . ALA A 1 99 ? 9.734 14.365 -19.337 1.00 83.88 99 ALA A C 1
ATOM 727 O O . ALA A 1 99 ? 10.160 15.468 -19.003 1.00 83.88 99 ALA A O 1
ATOM 728 N N . GLU A 1 100 ? 10.509 13.338 -19.649 1.00 78.38 100 GLU A N 1
ATOM 729 C CA . GLU A 1 100 ? 11.953 13.436 -19.824 1.00 78.38 100 GLU A CA 1
ATOM 730 C C . GLU A 1 100 ? 12.296 13.052 -21.263 1.00 78.38 100 GLU A C 1
ATOM 732 O O . GLU A 1 100 ? 11.501 12.410 -21.952 1.00 78.38 100 GLU A O 1
ATOM 737 N N . ASP A 1 101 ? 13.464 13.467 -21.747 1.00 80.00 101 ASP A N 1
ATOM 738 C CA . ASP A 1 101 ? 13.948 13.059 -23.067 1.00 80.00 101 ASP A CA 1
ATOM 739 C C . ASP A 1 101 ? 15.294 12.362 -22.932 1.00 80.00 101 ASP A C 1
ATOM 741 O O . ASP A 1 101 ? 16.329 13.001 -22.716 1.00 80.00 101 ASP A O 1
ATOM 745 N N . ILE A 1 102 ? 15.281 11.038 -23.095 1.00 83.19 102 ILE A N 1
ATOM 746 C CA . ILE A 1 102 ? 16.506 10.241 -23.130 1.00 83.19 102 ILE A CA 1
ATOM 747 C C . ILE A 1 102 ? 17.342 10.678 -24.336 1.00 83.19 102 ILE A C 1
ATOM 749 O O . ILE A 1 102 ? 17.058 10.349 -25.494 1.00 83.19 102 ILE A O 1
ATOM 753 N N . LYS A 1 103 ? 18.429 11.398 -24.056 1.00 76.88 103 LYS A N 1
ATOM 754 C CA . LYS A 1 103 ? 19.362 11.868 -25.078 1.00 76.88 103 LYS A CA 1
ATOM 755 C C . LYS A 1 103 ? 20.233 10.711 -25.563 1.00 76.88 103 LYS A C 1
ATOM 757 O O . LYS A 1 103 ? 21.181 10.296 -24.908 1.00 76.88 103 LYS A O 1
ATOM 762 N N . THR A 1 104 ? 19.953 10.216 -26.764 1.00 66.81 104 THR A N 1
ATOM 763 C CA . THR A 1 104 ? 20.820 9.263 -27.473 1.00 66.81 104 THR A CA 1
ATOM 764 C C . THR A 1 104 ? 21.856 10.029 -28.292 1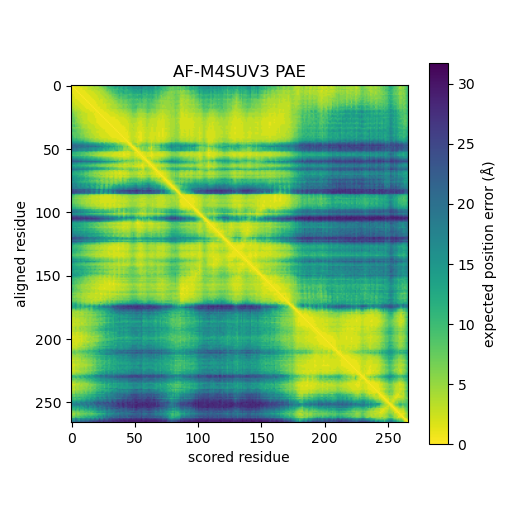.00 66.81 104 THR A C 1
ATOM 766 O O . THR A 1 104 ? 21.784 10.085 -29.517 1.00 66.81 104 THR A O 1
ATOM 769 N N . ASN A 1 105 ? 22.784 10.712 -27.632 1.00 55.94 105 ASN A N 1
ATOM 770 C CA . ASN A 1 105 ? 23.731 11.605 -28.307 1.00 55.94 105 ASN A CA 1
ATOM 771 C C . ASN A 1 105 ? 24.955 10.882 -28.907 1.00 55.94 105 ASN A C 1
ATOM 773 O O . ASN A 1 105 ? 25.788 11.535 -29.531 1.00 55.94 105 ASN A O 1
ATOM 777 N N . GLN A 1 106 ? 25.103 9.563 -28.727 1.00 62.28 106 GLN A N 1
ATOM 778 C CA . GLN A 1 106 ? 26.363 8.870 -29.024 1.00 62.28 106 GLN A CA 1
ATOM 779 C C . GLN A 1 106 ? 26.141 7.492 -29.665 1.00 62.28 106 GLN A C 1
ATOM 781 O O . GLN A 1 106 ? 25.974 6.472 -28.987 1.00 62.28 106 GLN A O 1
ATOM 786 N N . ASN A 1 107 ? 26.166 7.460 -31.000 1.00 65.25 107 ASN A N 1
ATOM 787 C CA . ASN A 1 107 ? 26.043 6.230 -31.782 1.00 65.25 107 ASN A CA 1
ATOM 788 C C . ASN A 1 107 ? 27.074 5.175 -31.345 1.00 65.25 107 ASN A C 1
ATOM 790 O O . ASN A 1 107 ? 28.274 5.437 -31.264 1.00 65.25 107 ASN A O 1
ATOM 794 N N . GLY A 1 108 ? 26.599 3.953 -31.094 1.00 72.56 108 GLY A N 1
ATOM 795 C CA . GLY A 1 108 ? 27.452 2.785 -30.876 1.00 72.56 108 GLY A CA 1
ATOM 796 C C . GLY A 1 108 ? 28.129 2.688 -29.505 1.00 72.56 108 GLY A C 1
ATOM 797 O O . GLY A 1 108 ? 29.019 1.842 -29.355 1.00 72.56 108 GLY A O 1
ATOM 798 N N . LYS A 1 109 ? 27.742 3.505 -28.513 1.00 83.69 109 LYS A N 1
ATOM 799 C CA . LYS A 1 109 ? 28.197 3.337 -27.119 1.00 83.69 109 LYS A CA 1
ATOM 800 C C . LYS A 1 109 ? 27.454 2.204 -26.422 1.00 83.69 109 LYS A C 1
ATOM 802 O O . LYS A 1 109 ? 28.098 1.308 -25.896 1.00 83.69 109 LYS A O 1
ATOM 807 N N . CYS A 1 110 ? 26.131 2.178 -26.480 1.00 87.31 110 CYS A N 1
ATOM 808 C CA . CYS A 1 110 ? 25.363 1.081 -25.906 1.00 87.31 110 CYS A CA 1
ATOM 809 C C . CYS A 1 110 ? 25.079 0.026 -26.974 1.00 87.31 110 CYS A C 1
ATOM 811 O O . CYS A 1 110 ? 24.614 0.363 -28.062 1.00 87.31 110 CYS A O 1
ATOM 813 N N . TYR A 1 111 ? 25.331 -1.249 -26.673 1.00 84.25 111 TYR A N 1
ATOM 814 C CA . TYR A 1 111 ? 24.992 -2.337 -27.597 1.00 84.25 111 TYR A CA 1
ATOM 815 C C . TYR A 1 111 ? 23.484 -2.449 -27.811 1.00 84.25 111 TYR A C 1
ATOM 817 O O . TYR A 1 111 ? 23.056 -2.654 -28.943 1.00 84.25 111 TYR A O 1
ATOM 825 N N . LEU A 1 112 ? 22.688 -2.238 -26.756 1.00 85.56 112 LEU A N 1
ATOM 826 C CA . LEU A 1 112 ? 21.231 -2.303 -26.849 1.00 85.56 112 LEU A CA 1
ATOM 827 C C . LEU A 1 112 ? 20.657 -1.230 -27.771 1.00 85.56 112 LEU A C 1
ATOM 829 O O . LEU A 1 112 ? 19.685 -1.506 -28.447 1.00 85.56 112 LEU A O 1
ATOM 833 N N . THR A 1 113 ? 21.262 -0.045 -27.860 1.00 86.50 113 THR A N 1
ATOM 834 C CA . THR A 1 113 ? 20.824 1.000 -28.804 1.00 86.50 113 THR A CA 1
ATOM 835 C C . THR A 1 113 ? 21.636 1.008 -30.102 1.00 86.50 113 THR A C 1
ATOM 837 O O . THR A 1 113 ? 21.524 1.941 -30.897 1.00 86.50 113 THR A O 1
ATOM 840 N N . GLY A 1 114 ? 22.460 -0.016 -30.343 1.00 84.12 114 GLY A N 1
ATOM 841 C CA . GLY A 1 114 ? 23.120 -0.240 -31.627 1.00 84.12 114 GLY A CA 1
ATOM 842 C C . GLY A 1 114 ? 22.148 -0.762 -32.688 1.00 84.12 114 GLY A C 1
ATOM 843 O O . GLY A 1 114 ? 20.988 -1.033 -32.402 1.00 84.12 114 GLY A O 1
ATOM 844 N N . ASN A 1 115 ? 22.618 -0.926 -33.926 1.00 86.38 115 ASN A N 1
ATOM 845 C CA . ASN A 1 115 ? 21.818 -1.571 -34.966 1.00 86.38 115 ASN A CA 1
ATOM 846 C C . ASN A 1 115 ? 21.639 -3.058 -34.622 1.00 86.38 115 ASN A C 1
ATOM 848 O O . ASN A 1 115 ? 22.555 -3.854 -34.793 1.00 86.38 115 ASN A O 1
ATOM 852 N N . LEU A 1 116 ? 20.474 -3.426 -34.100 1.00 82.62 116 LEU A N 1
ATOM 853 C CA . LEU A 1 116 ? 20.182 -4.785 -33.652 1.00 82.62 116 LEU A CA 1
ATOM 854 C C . LEU A 1 116 ? 19.939 -5.740 -34.826 1.00 82.62 116 LEU A C 1
ATOM 856 O O . LEU A 1 116 ? 20.204 -6.936 -34.705 1.00 82.62 116 LEU A O 1
ATOM 860 N N . ALA A 1 117 ? 19.514 -5.221 -35.981 1.00 83.44 117 ALA A N 1
ATOM 861 C CA . ALA A 1 117 ? 19.318 -6.006 -37.198 1.00 83.44 117 ALA A CA 1
ATOM 862 C C . ALA A 1 117 ? 20.624 -6.622 -37.738 1.00 83.44 117 ALA A C 1
ATOM 864 O O . ALA A 1 117 ? 20.578 -7.586 -38.496 1.00 83.44 117 ALA A O 1
ATOM 865 N N . THR A 1 118 ? 21.800 -6.119 -37.335 1.00 83.19 118 THR A N 1
ATOM 866 C CA . THR A 1 118 ? 23.082 -6.763 -37.679 1.00 83.19 118 THR A CA 1
ATOM 867 C C . THR A 1 118 ? 23.381 -7.995 -36.829 1.00 83.19 118 THR A C 1
ATOM 869 O O . THR A 1 118 ? 24.233 -8.794 -37.205 1.00 83.19 118 THR A O 1
ATOM 872 N N . TYR A 1 119 ? 22.715 -8.145 -35.682 1.00 79.44 119 TYR A N 1
ATOM 873 C CA . TYR A 1 119 ? 22.930 -9.248 -34.739 1.00 79.44 119 TYR A CA 1
ATOM 874 C C . TYR A 1 119 ? 21.773 -10.253 -34.731 1.00 79.44 119 TYR A C 1
ATOM 876 O O . TYR A 1 119 ? 21.943 -11.388 -34.292 1.00 79.44 119 TYR A O 1
ATOM 884 N N . HIS A 1 120 ? 20.602 -9.854 -35.232 1.00 80.75 120 HIS A N 1
ATOM 885 C CA . HIS A 1 120 ? 19.386 -10.657 -35.214 1.00 80.75 120 HIS A CA 1
ATOM 886 C C . HIS A 1 120 ? 18.675 -10.587 -36.568 1.00 80.75 120 HIS A C 1
ATOM 888 O O . HIS A 1 120 ? 18.452 -9.507 -37.106 1.00 80.75 120 HIS A O 1
ATOM 894 N N . THR A 1 121 ? 18.275 -11.740 -37.105 1.00 77.69 121 THR A N 1
ATOM 895 C CA . THR A 1 121 ? 17.746 -11.853 -38.475 1.00 77.69 121 THR A CA 1
ATOM 896 C C . THR A 1 121 ? 16.236 -11.630 -38.599 1.00 77.69 121 THR A C 1
ATOM 898 O O . THR A 1 121 ? 15.769 -11.358 -39.697 1.00 77.69 121 THR A O 1
ATOM 901 N N . ASN A 1 122 ? 15.468 -11.715 -37.504 1.00 79.44 122 ASN A N 1
ATOM 902 C CA . ASN A 1 122 ? 13.995 -11.699 -37.517 1.00 79.44 122 ASN A CA 1
ATOM 903 C C . ASN A 1 122 ? 13.398 -10.801 -36.413 1.00 79.44 122 ASN A C 1
ATOM 905 O O . ASN A 1 122 ? 12.551 -11.240 -35.635 1.00 79.44 122 ASN A O 1
ATOM 909 N N . LEU A 1 123 ? 13.851 -9.550 -36.296 1.00 80.06 123 LEU A N 1
ATOM 910 C CA . LEU A 1 123 ? 13.273 -8.612 -35.326 1.00 80.06 123 LEU A CA 1
ATOM 911 C C . LEU A 1 123 ? 11.965 -8.008 -35.858 1.00 80.06 123 LEU A C 1
ATOM 913 O O . LEU A 1 123 ? 11.978 -7.190 -36.778 1.00 80.06 123 LEU A O 1
ATOM 917 N N . ALA A 1 124 ? 10.838 -8.386 -35.255 1.00 80.00 124 ALA A N 1
ATOM 918 C CA . ALA A 1 124 ? 9.536 -7.786 -35.526 1.00 80.00 124 ALA A CA 1
ATOM 919 C C . ALA A 1 124 ? 9.318 -6.549 -34.632 1.00 80.00 124 ALA A C 1
ATOM 921 O O . ALA A 1 124 ? 8.843 -6.662 -33.505 1.00 80.00 124 ALA A O 1
ATOM 922 N N . GLY A 1 125 ? 9.656 -5.365 -35.149 1.00 85.88 125 GLY A N 1
ATOM 923 C CA . GLY A 1 125 ? 9.412 -4.086 -34.471 1.00 85.88 125 GLY A CA 1
ATOM 924 C C . GLY A 1 125 ? 10.384 -3.761 -33.323 1.00 85.88 125 GLY A C 1
ATOM 925 O O . GLY A 1 125 ? 11.348 -4.494 -33.094 1.00 85.88 125 GLY A O 1
ATOM 926 N N . PRO A 1 126 ? 10.175 -2.626 -32.629 1.00 88.88 126 PRO A N 1
ATOM 927 C CA . PRO A 1 126 ? 11.075 -2.152 -31.582 1.00 88.88 126 PRO A CA 1
ATOM 928 C C . PRO A 1 126 ? 11.063 -3.053 -30.343 1.00 88.88 126 PRO A C 1
ATOM 930 O O . PRO A 1 126 ? 10.025 -3.590 -29.948 1.00 88.88 126 PRO A O 1
ATOM 933 N N . ILE A 1 127 ? 12.209 -3.137 -29.665 1.00 89.62 127 ILE A N 1
ATOM 934 C CA . ILE A 1 127 ? 12.304 -3.771 -28.348 1.00 89.62 127 ILE A CA 1
ATOM 935 C C . ILE A 1 127 ? 11.747 -2.803 -27.307 1.00 89.62 127 ILE A C 1
ATOM 937 O O . ILE A 1 127 ? 12.226 -1.678 -27.160 1.00 89.62 127 ILE A O 1
ATOM 941 N N . GLN A 1 128 ? 10.733 -3.251 -26.574 1.00 90.88 128 GLN A N 1
ATOM 942 C CA . GLN A 1 128 ? 10.065 -2.458 -25.548 1.00 90.88 128 GLN A CA 1
ATOM 943 C C . GLN A 1 128 ? 10.595 -2.838 -24.167 1.00 90.88 128 GLN A C 1
ATOM 945 O O . GLN A 1 128 ? 10.527 -4.001 -23.774 1.00 90.88 128 GLN A O 1
ATOM 950 N N . VAL A 1 129 ? 11.070 -1.854 -23.408 1.00 90.44 129 VAL A N 1
ATOM 951 C CA . VAL A 1 129 ? 11.479 -2.028 -22.007 1.00 90.44 129 VAL A CA 1
ATOM 952 C C . VAL A 1 129 ? 10.694 -1.073 -21.110 1.00 90.44 129 VAL A C 1
ATOM 954 O O . VAL A 1 129 ? 10.094 -0.104 -21.585 1.00 90.44 129 VAL A O 1
ATOM 957 N N . LEU A 1 130 ? 10.616 -1.396 -19.815 1.00 90.81 130 LEU A N 1
ATOM 958 C CA . LEU A 1 130 ? 9.809 -0.659 -18.832 1.00 90.81 130 LEU A CA 1
ATOM 959 C C . LEU A 1 130 ? 8.357 -0.428 -19.293 1.00 90.81 130 LEU A C 1
ATOM 961 O O . LEU A 1 130 ? 7.822 0.671 -19.207 1.00 90.81 130 LEU A O 1
ATOM 965 N N . GLY A 1 131 ? 7.710 -1.469 -19.825 1.00 85.38 131 GLY A N 1
ATOM 966 C CA . GLY A 1 131 ? 6.324 -1.373 -20.300 1.00 85.38 131 GLY A CA 1
ATOM 967 C C . GLY A 1 131 ? 6.136 -0.464 -21.521 1.00 85.38 131 GLY A C 1
ATOM 968 O O . GLY A 1 131 ? 5.049 0.072 -21.704 1.00 85.38 131 GLY A O 1
ATOM 969 N N . GLY A 1 132 ? 7.184 -0.270 -22.330 1.00 88.44 132 GLY A N 1
ATOM 970 C CA . GLY A 1 132 ? 7.132 0.524 -23.560 1.00 88.44 132 GLY A CA 1
ATOM 971 C C . GLY A 1 132 ? 7.430 2.011 -23.372 1.00 88.44 132 GLY A C 1
ATOM 972 O O . GLY A 1 132 ? 7.359 2.754 -24.350 1.00 88.44 132 GLY A O 1
ATOM 973 N N . LEU A 1 133 ? 7.801 2.437 -22.157 1.00 89.25 133 LEU A N 1
ATOM 974 C CA . LEU A 1 133 ? 8.312 3.790 -21.893 1.00 89.25 133 LEU A CA 1
ATOM 975 C C . LEU A 1 133 ? 9.610 4.060 -22.653 1.00 89.25 133 LEU A C 1
ATOM 977 O O . LEU A 1 133 ? 9.854 5.186 -23.091 1.00 89.25 133 LEU A O 1
ATOM 981 N N . ILE A 1 134 ? 10.409 3.004 -22.829 1.00 90.44 134 ILE A N 1
ATOM 982 C CA . ILE A 1 134 ? 11.595 3.015 -23.669 1.00 90.44 134 ILE A CA 1
ATOM 983 C C . ILE A 1 134 ? 11.402 2.023 -24.812 1.00 90.44 134 ILE A C 1
ATOM 985 O O . ILE A 1 134 ? 11.118 0.843 -24.583 1.00 90.44 134 ILE A O 1
ATOM 989 N N . LYS A 1 135 ? 11.553 2.506 -26.048 1.00 90.75 135 LYS A N 1
ATOM 990 C CA . LYS A 1 135 ? 11.427 1.693 -27.266 1.00 90.75 135 LYS A CA 1
ATOM 991 C C . LYS A 1 135 ? 12.692 1.792 -28.093 1.00 90.75 135 LYS A C 1
ATOM 993 O O . LYS A 1 135 ? 12.987 2.829 -28.679 1.00 90.75 135 LYS A O 1
ATOM 998 N N . ILE A 1 136 ? 13.442 0.708 -28.125 1.00 89.75 136 ILE A N 1
ATOM 999 C CA . ILE A 1 136 ? 14.703 0.601 -28.843 1.00 89.75 136 ILE A CA 1
ATOM 1000 C C . ILE A 1 136 ? 14.401 0.157 -30.272 1.00 89.75 136 ILE A C 1
ATOM 1002 O O . ILE A 1 136 ? 13.744 -0.864 -30.480 1.00 89.75 136 ILE A O 1
ATOM 1006 N N . THR A 1 137 ? 14.872 0.913 -31.260 1.00 88.75 137 THR A N 1
ATOM 1007 C CA . THR A 1 137 ? 14.635 0.572 -32.667 1.00 88.75 137 THR A CA 1
ATOM 1008 C C . THR A 1 137 ? 15.514 -0.606 -33.087 1.00 88.75 137 THR A C 1
ATOM 1010 O O . THR A 1 137 ? 16.622 -0.806 -32.588 1.00 88.75 137 THR A O 1
ATOM 1013 N N . THR A 1 138 ? 15.060 -1.369 -34.077 1.00 86.38 138 THR A N 1
ATOM 1014 C CA . THR A 1 138 ? 15.856 -2.468 -34.643 1.00 86.38 138 THR A CA 1
ATOM 1015 C C . THR A 1 138 ? 17.063 -1.970 -35.434 1.00 86.38 138 THR A C 1
ATOM 1017 O O . THR A 1 138 ? 18.074 -2.662 -35.507 1.00 86.38 138 THR A O 1
ATOM 1020 N N . THR A 1 139 ? 16.986 -0.762 -35.997 1.00 85.38 139 THR A N 1
ATOM 1021 C CA . THR A 1 139 ? 18.052 -0.132 -36.790 1.00 85.38 139 THR A CA 1
ATOM 1022 C C . THR A 1 139 ? 19.038 0.685 -35.952 1.00 85.38 139 THR A C 1
ATOM 1024 O O . THR A 1 139 ? 20.021 1.189 -36.491 1.00 85.38 139 THR A O 1
ATOM 1027 N N . GLY A 1 140 ? 18.800 0.810 -34.644 1.00 85.44 140 GLY A N 1
ATOM 1028 C CA . GLY A 1 140 ? 19.626 1.559 -33.702 1.00 85.44 140 GLY A CA 1
ATOM 1029 C C . GLY A 1 140 ? 19.018 2.883 -33.238 1.00 85.44 140 GLY A C 1
ATOM 1030 O O . GLY A 1 140 ? 18.339 3.602 -33.976 1.00 85.44 140 GLY A O 1
ATOM 1031 N N . GLY A 1 141 ? 19.290 3.205 -31.977 1.00 86.62 141 GLY A N 1
ATOM 1032 C CA . GLY A 1 141 ? 18.710 4.323 -31.248 1.00 86.62 141 GLY A CA 1
ATOM 1033 C C . GLY A 1 141 ? 17.413 3.969 -30.521 1.00 86.62 141 GLY A C 1
ATOM 1034 O O . GLY A 1 141 ? 17.043 2.807 -30.352 1.00 86.62 141 GLY A O 1
ATOM 1035 N N . ILE A 1 142 ? 16.738 5.015 -30.053 1.00 88.75 142 ILE A N 1
ATOM 1036 C CA . ILE A 1 142 ? 15.470 4.939 -29.327 1.00 88.75 142 ILE A CA 1
ATOM 1037 C C . ILE A 1 142 ? 14.422 5.703 -30.142 1.00 88.75 142 ILE A C 1
ATOM 1039 O O . ILE A 1 142 ? 14.700 6.804 -30.628 1.00 88.75 142 ILE A O 1
ATOM 1043 N N . GLU A 1 143 ? 13.231 5.130 -30.308 1.00 88.31 143 GLU A N 1
ATOM 1044 C CA . GLU A 1 143 ? 12.110 5.784 -30.989 1.00 88.31 143 GLU A CA 1
ATOM 1045 C C . GLU A 1 143 ? 11.731 7.087 -30.286 1.00 88.31 143 GLU A C 1
ATOM 1047 O O . GLU A 1 143 ? 11.685 7.142 -29.062 1.00 88.31 143 GLU A O 1
ATOM 1052 N N . ASN A 1 144 ? 11.369 8.130 -31.037 1.00 84.50 144 ASN A N 1
ATOM 1053 C CA . ASN A 1 144 ? 11.010 9.428 -30.445 1.00 84.50 144 ASN A CA 1
ATOM 1054 C C . ASN A 1 144 ? 9.821 9.344 -29.468 1.00 84.50 144 ASN A C 1
ATOM 1056 O O . ASN A 1 144 ? 9.807 10.037 -28.455 1.00 84.50 144 ASN A O 1
ATOM 1060 N N . SER A 1 145 ? 8.848 8.466 -29.731 1.00 83.56 145 SER A N 1
ATOM 1061 C CA . SER A 1 145 ? 7.727 8.196 -28.817 1.00 83.56 145 SER A CA 1
ATOM 1062 C C . SER A 1 145 ? 8.092 7.304 -27.624 1.00 83.56 145 SER A C 1
ATOM 1064 O O . SER A 1 145 ? 7.266 7.099 -26.745 1.00 83.56 145 SER A O 1
ATOM 1066 N N . GLY A 1 146 ? 9.291 6.721 -27.615 1.00 84.19 146 GLY A N 1
ATOM 1067 C CA . GLY A 1 146 ? 9.791 5.818 -26.581 1.00 84.19 146 GLY A CA 1
ATOM 1068 C C . GLY A 1 146 ? 11.012 6.382 -25.864 1.00 84.19 146 GLY A C 1
ATOM 1069 O O . GLY A 1 146 ? 11.906 5.619 -25.531 1.00 84.19 146 GLY A O 1
ATOM 1070 N N . LYS A 1 147 ? 11.094 7.704 -25.683 1.00 86.44 147 LYS A N 1
ATOM 1071 C CA . LYS A 1 147 ? 12.185 8.392 -24.965 1.00 86.44 147 LYS A CA 1
ATOM 1072 C C . LYS A 1 147 ? 11.755 8.947 -23.609 1.00 86.44 147 LYS A C 1
ATOM 1074 O O . LYS A 1 147 ? 12.390 9.872 -23.126 1.00 86.44 147 LYS A O 1
ATOM 1079 N N . PHE A 1 148 ? 10.703 8.390 -23.003 1.00 85.56 148 PHE A N 1
ATOM 1080 C CA . PHE A 1 148 ? 10.097 8.925 -21.773 1.00 85.56 148 PHE A CA 1
ATOM 1081 C C . PHE A 1 148 ? 9.370 10.283 -21.946 1.00 85.56 148 PHE A C 1
ATOM 1083 O O . PHE A 1 148 ? 9.030 10.956 -20.975 1.00 85.56 148 PHE A O 1
ATOM 1090 N N . THR A 1 149 ? 9.037 10.662 -23.184 1.00 82.62 149 THR A N 1
ATOM 1091 C CA . THR A 1 149 ? 8.531 12.000 -23.561 1.00 82.62 149 THR A CA 1
ATOM 1092 C C . THR A 1 149 ? 7.123 12.345 -23.066 1.00 82.62 149 THR A C 1
ATOM 1094 O O . THR A 1 149 ? 6.658 13.462 -23.275 1.00 82.62 149 THR A O 1
ATOM 1097 N N . VAL A 1 150 ? 6.438 11.410 -22.409 1.00 82.06 150 VAL A N 1
ATOM 1098 C CA . VAL A 1 150 ? 5.109 11.603 -21.799 1.00 82.06 150 VAL A CA 1
ATOM 1099 C C . VAL A 1 150 ? 5.095 11.273 -20.301 1.00 82.06 150 VAL A C 1
ATOM 1101 O O . VAL A 1 150 ? 4.028 11.229 -19.694 1.00 82.06 150 VAL A O 1
ATOM 1104 N N . GLY A 1 151 ? 6.265 11.017 -19.705 1.00 86.69 151 GLY A N 1
ATOM 1105 C CA . GLY A 1 151 ? 6.381 10.510 -18.341 1.00 86.69 151 GLY A CA 1
ATOM 1106 C C . GLY A 1 151 ? 6.063 9.016 -18.213 1.00 86.69 151 GLY A C 1
ATOM 1107 O O . GLY A 1 151 ? 5.692 8.334 -19.171 1.00 86.69 151 GLY A O 1
ATOM 1108 N N . GLY A 1 152 ? 6.234 8.493 -17.001 1.00 88.88 152 GLY A N 1
ATOM 1109 C CA . GLY A 1 152 ? 6.077 7.083 -16.649 1.00 88.88 152 GLY A CA 1
ATOM 1110 C C . GLY A 1 152 ? 4.785 6.735 -15.913 1.00 88.88 152 GLY A C 1
ATOM 1111 O O . GLY A 1 152 ? 4.444 5.554 -15.845 1.00 88.88 152 GLY A O 1
ATOM 1112 N N . ILE A 1 153 ? 4.043 7.713 -15.384 1.00 91.31 153 ILE A N 1
ATOM 1113 C CA . ILE A 1 153 ? 2.888 7.457 -14.496 1.00 91.31 153 ILE A CA 1
ATOM 1114 C C . ILE A 1 15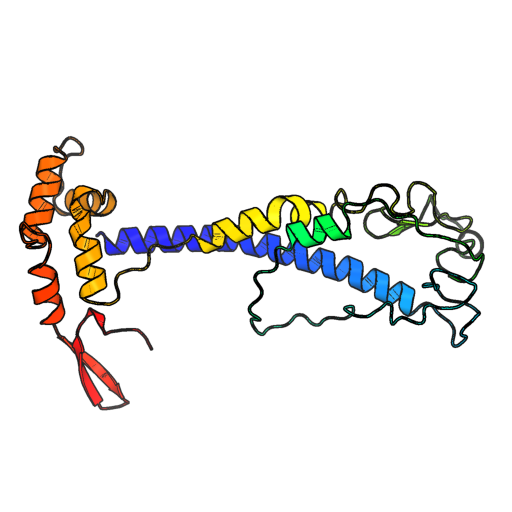3 ? 1.763 6.643 -15.149 1.00 91.31 153 ILE A C 1
ATOM 1116 O O . ILE A 1 153 ? 1.090 5.875 -14.472 1.00 91.31 153 ILE A O 1
ATOM 1120 N N . ALA A 1 154 ? 1.579 6.741 -16.468 1.00 88.12 154 ALA A N 1
ATOM 1121 C CA . ALA A 1 154 ? 0.559 5.970 -17.181 1.00 88.12 154 ALA A CA 1
ATOM 1122 C C . ALA A 1 154 ? 0.942 4.492 -17.385 1.00 88.12 154 ALA A C 1
ATOM 1124 O O . ALA A 1 154 ? 0.108 3.686 -17.804 1.00 88.12 154 ALA A O 1
ATOM 1125 N N . SER A 1 155 ? 2.197 4.122 -17.117 1.00 89.44 155 SER A N 1
ATOM 1126 C CA . SER A 1 155 ? 2.672 2.753 -17.291 1.00 89.44 155 SER A CA 1
ATOM 1127 C C . SER A 1 155 ? 2.013 1.800 -16.297 1.00 89.44 155 SER A C 1
ATOM 1129 O O . SER A 1 155 ? 1.766 2.137 -15.140 1.00 89.44 155 SER A O 1
ATOM 1131 N N . SER A 1 156 ? 1.770 0.565 -16.736 1.00 87.50 156 SER A N 1
ATOM 1132 C CA . SER A 1 156 ? 1.047 -0.442 -15.949 1.00 87.50 156 SER A CA 1
ATOM 1133 C C . SER A 1 156 ? 1.683 -0.776 -14.597 1.00 87.50 156 SER A C 1
ATOM 1135 O O . SER A 1 156 ? 0.990 -1.265 -13.716 1.00 87.50 156 SER A O 1
ATOM 1137 N N . PHE A 1 157 ? 2.979 -0.513 -14.425 1.00 90.62 157 PHE A N 1
ATOM 1138 C CA . PHE A 1 157 ? 3.692 -0.769 -13.177 1.00 90.62 157 PHE A CA 1
ATOM 1139 C C . PHE A 1 157 ? 3.685 0.451 -12.238 1.00 90.62 157 PHE A C 1
ATOM 1141 O O . PHE A 1 157 ? 3.655 0.288 -11.025 1.00 90.62 157 PHE A O 1
ATOM 1148 N N . LEU A 1 158 ? 3.629 1.685 -12.746 1.00 92.81 158 LEU A N 1
ATOM 1149 C CA . LEU A 1 158 ? 3.627 2.879 -11.886 1.00 92.81 158 LEU A CA 1
ATOM 1150 C C . LEU A 1 158 ? 2.226 3.422 -11.589 1.00 92.81 158 LEU A C 1
ATOM 1152 O O . LEU A 1 158 ? 2.033 4.038 -10.544 1.00 92.81 158 LEU A O 1
ATOM 1156 N N . LYS A 1 159 ? 1.246 3.165 -12.464 1.00 91.81 159 LYS A N 1
ATOM 1157 C CA . LYS A 1 159 ? -0.083 3.789 -12.408 1.00 91.81 159 LYS A CA 1
ATOM 1158 C C . LYS A 1 159 ? -0.783 3.621 -11.062 1.00 91.81 159 LYS A C 1
ATOM 1160 O O . LYS A 1 159 ? -1.157 4.614 -10.454 1.00 91.81 159 LYS A O 1
ATOM 1165 N N . THR A 1 160 ? -0.923 2.384 -10.586 1.00 90.25 160 THR A N 1
ATOM 1166 C CA . THR A 1 160 ? -1.602 2.088 -9.312 1.00 90.25 160 THR A CA 1
ATOM 1167 C C . THR A 1 160 ? -0.861 2.681 -8.115 1.00 90.25 160 THR A C 1
ATOM 1169 O O . THR A 1 160 ? -1.487 3.099 -7.146 1.00 90.25 160 THR A O 1
ATOM 1172 N N . ILE A 1 161 ? 0.472 2.769 -8.180 1.00 92.50 161 ILE A N 1
ATOM 1173 C CA . ILE A 1 161 ? 1.257 3.396 -7.112 1.00 92.50 161 ILE A CA 1
ATOM 1174 C C . ILE A 1 161 ? 0.951 4.895 -7.065 1.00 92.50 161 ILE A C 1
ATOM 1176 O O . ILE A 1 161 ? 0.643 5.417 -5.998 1.00 92.50 161 ILE A O 1
ATOM 1180 N N . ALA A 1 162 ? 0.991 5.567 -8.217 1.00 92.00 162 ALA A N 1
ATOM 1181 C CA . ALA A 1 162 ? 0.747 7.002 -8.318 1.00 92.00 162 ALA A CA 1
ATOM 1182 C C . ALA A 1 162 ? -0.687 7.396 -7.922 1.00 92.00 162 ALA A C 1
ATOM 1184 O O . ALA A 1 162 ? -0.865 8.410 -7.253 1.00 92.00 162 ALA A O 1
ATOM 1185 N N . SER A 1 163 ? -1.703 6.613 -8.308 1.00 90.56 163 SER A N 1
ATOM 1186 C CA . SER A 1 163 ? -3.106 6.981 -8.071 1.00 90.56 163 SER A CA 1
ATOM 1187 C C . SER A 1 163 ? -3.656 6.532 -6.717 1.00 90.56 163 SER A C 1
ATOM 1189 O O . SER A 1 163 ? -4.424 7.272 -6.104 1.00 90.56 163 SER A O 1
ATOM 1191 N N . ASP A 1 164 ? -3.273 5.342 -6.239 1.00 88.25 164 ASP A N 1
ATOM 1192 C CA . ASP A 1 164 ? -4.053 4.654 -5.202 1.00 88.25 164 ASP A CA 1
ATOM 1193 C C . ASP A 1 164 ? -3.262 4.409 -3.909 1.00 88.25 164 ASP A C 1
ATOM 1195 O O . ASP A 1 164 ? -3.868 4.220 -2.851 1.00 88.25 164 ASP A O 1
ATOM 1199 N N . TYR A 1 165 ? -1.924 4.406 -3.955 1.00 89.94 165 TYR A N 1
ATOM 1200 C CA . TYR A 1 165 ? -1.102 3.956 -2.824 1.00 89.94 165 TYR A CA 1
ATOM 1201 C C . TYR A 1 165 ? -1.327 4.790 -1.559 1.00 89.94 165 TYR A C 1
ATOM 1203 O O . TYR A 1 165 ? -1.611 4.237 -0.497 1.00 89.94 165 TYR A O 1
ATOM 1211 N N . ASP A 1 166 ? -1.237 6.117 -1.664 1.00 89.25 166 ASP A N 1
ATOM 1212 C CA . ASP A 1 166 ? -1.288 6.996 -0.492 1.00 89.25 166 ASP A CA 1
ATOM 1213 C C . ASP A 1 166 ? -2.693 7.053 0.129 1.00 89.25 166 ASP A C 1
ATOM 1215 O O . ASP A 1 166 ? -2.826 7.069 1.354 1.00 89.25 166 ASP A O 1
ATOM 1219 N N . GLY A 1 167 ? -3.742 7.006 -0.700 1.00 86.88 167 GLY A N 1
ATOM 1220 C CA . GLY A 1 167 ? -5.130 6.953 -0.234 1.00 86.88 167 GLY A CA 1
ATOM 1221 C C . GLY A 1 167 ? -5.430 5.667 0.537 1.00 86.88 167 GLY A C 1
ATOM 1222 O O . GLY A 1 167 ? -5.967 5.713 1.643 1.00 86.88 167 GLY A O 1
ATOM 1223 N N . ASN A 1 168 ? -5.007 4.518 0.006 1.00 84.12 168 ASN A N 1
ATOM 1224 C CA . ASN A 1 168 ? -5.181 3.240 0.693 1.00 84.12 168 ASN A CA 1
ATOM 1225 C C . ASN A 1 168 ? -4.305 3.135 1.951 1.00 84.12 168 ASN A C 1
ATOM 1227 O O . ASN A 1 168 ? -4.768 2.648 2.979 1.00 84.12 168 ASN A O 1
ATOM 1231 N N . ALA A 1 169 ? -3.067 3.637 1.916 1.00 80.19 169 ALA A N 1
ATOM 1232 C CA . ALA A 1 169 ? -2.193 3.677 3.089 1.00 80.19 169 ALA A CA 1
ATOM 1233 C C . ALA A 1 169 ? -2.786 4.504 4.241 1.00 80.19 169 ALA A C 1
ATOM 1235 O O . ALA A 1 169 ? -2.592 4.159 5.408 1.00 80.19 169 ALA A O 1
ATOM 1236 N N . GLN A 1 170 ? -3.517 5.577 3.928 1.00 78.69 170 GLN A N 1
ATOM 1237 C CA . GLN A 1 170 ? -4.217 6.379 4.926 1.00 78.69 170 GLN A CA 1
ATOM 1238 C C . GLN A 1 170 ? -5.388 5.612 5.553 1.00 78.69 170 GLN A C 1
ATOM 1240 O O . GLN A 1 170 ? -5.474 5.558 6.777 1.00 78.69 170 GLN A O 1
ATOM 1245 N N . ILE A 1 171 ? -6.226 4.960 4.738 1.00 75.00 171 ILE A N 1
ATOM 1246 C CA . ILE A 1 171 ? -7.367 4.159 5.218 1.00 75.00 171 ILE A CA 1
ATOM 1247 C C . ILE A 1 171 ? -6.900 3.073 6.198 1.00 75.00 171 ILE A C 1
ATOM 1249 O O . ILE A 1 171 ? -7.514 2.870 7.241 1.00 75.00 171 ILE A O 1
ATOM 1253 N N . MET A 1 172 ? -5.770 2.416 5.921 1.00 74.19 172 MET A N 1
ATOM 1254 C CA . MET A 1 172 ? -5.242 1.345 6.777 1.00 74.19 172 MET A CA 1
ATOM 1255 C C . MET A 1 172 ? -4.775 1.816 8.166 1.00 74.19 172 MET A C 1
ATOM 1257 O O . MET A 1 172 ? -4.739 1.017 9.099 1.00 74.19 172 MET A O 1
ATOM 1261 N N . LYS A 1 173 ? -4.441 3.102 8.347 1.00 69.50 173 LYS A N 1
ATOM 1262 C CA . LYS A 1 173 ? -4.063 3.654 9.665 1.00 69.50 173 LYS A CA 1
ATOM 1263 C C . LYS A 1 173 ? -5.252 3.896 10.584 1.00 69.50 173 LYS A C 1
ATOM 1265 O O . LYS A 1 173 ? -5.065 4.075 11.784 1.00 69.50 173 LYS A O 1
ATOM 1270 N N . GLU A 1 174 ? -6.458 3.930 10.037 1.00 63.66 174 GLU A N 1
ATOM 1271 C CA . GLU A 1 174 ? -7.662 4.320 10.772 1.00 63.66 174 GLU A CA 1
ATOM 1272 C C . GLU A 1 174 ? -8.328 3.130 11.485 1.00 63.66 174 GLU A C 1
ATOM 1274 O O . GLU A 1 174 ? -9.372 3.276 12.122 1.00 63.66 174 GLU A O 1
ATOM 1279 N N . ILE A 1 175 ? -7.724 1.938 11.427 1.00 60.66 175 ILE A N 1
ATOM 1280 C CA . ILE A 1 175 ? -8.436 0.694 11.703 1.00 60.66 175 ILE A CA 1
ATOM 1281 C C . ILE A 1 175 ? -8.034 0.080 13.046 1.00 60.66 175 ILE A C 1
ATOM 1283 O O . ILE A 1 175 ? -7.088 -0.693 13.167 1.00 60.66 175 ILE A O 1
ATOM 1287 N N . THR A 1 176 ? -8.815 0.431 14.066 1.00 58.12 176 THR A N 1
ATOM 1288 C CA . THR A 1 176 ? -9.564 -0.447 14.995 1.00 58.12 176 THR A CA 1
ATOM 1289 C C . THR A 1 176 ? -9.791 0.355 16.280 1.00 58.12 176 THR A C 1
ATOM 1291 O O . THR A 1 176 ? -8.828 0.889 16.834 1.00 58.12 176 THR A O 1
ATOM 1294 N N . PRO A 1 177 ? -11.024 0.455 16.811 1.00 62.09 177 PRO A N 1
ATOM 1295 C CA . PRO A 1 177 ? -11.239 1.067 18.115 1.00 62.09 177 PRO A CA 1
ATOM 1296 C C . PRO A 1 177 ? -10.435 0.299 19.165 1.00 62.09 177 PRO A C 1
ATOM 1298 O O . PRO A 1 177 ? -10.725 -0.864 19.451 1.00 62.09 177 PRO A O 1
ATOM 1301 N N . LYS A 1 178 ? -9.409 0.941 19.730 1.00 69.75 178 LYS A N 1
ATOM 1302 C CA . LYS A 1 178 ? -8.630 0.358 20.821 1.00 69.75 178 LYS A CA 1
ATOM 1303 C C . LYS A 1 178 ? -9.583 0.086 21.985 1.00 69.75 178 LYS A C 1
ATOM 1305 O O . LYS A 1 178 ? -10.232 1.006 22.489 1.00 69.75 178 LYS A O 1
ATOM 1310 N N . MET A 1 179 ? -9.677 -1.175 22.401 1.00 73.25 179 MET A N 1
ATOM 1311 C CA . MET A 1 179 ? -10.403 -1.511 23.621 1.00 73.25 179 MET A CA 1
ATOM 1312 C C . MET A 1 179 ? -9.714 -0.837 24.815 1.00 73.25 179 MET A C 1
ATOM 1314 O O . MET A 1 179 ? -8.483 -0.789 24.851 1.00 73.25 179 MET A O 1
ATOM 1318 N N . PRO A 1 180 ? -10.472 -0.310 25.788 1.00 80.94 180 PRO A N 1
ATOM 1319 C CA . PRO A 1 180 ? -9.884 0.278 26.980 1.00 80.94 180 PRO A CA 1
ATOM 1320 C C . PRO A 1 180 ? -8.958 -0.694 27.715 1.00 80.94 180 PRO A C 1
ATOM 1322 O O . PRO A 1 180 ? -9.357 -1.811 28.035 1.00 80.94 180 PRO A O 1
ATOM 1325 N N . THR A 1 181 ? -7.746 -0.237 28.015 1.00 79.94 181 THR A N 1
ATOM 1326 C CA . THR A 1 181 ? -6.691 -0.980 28.729 1.00 79.94 181 THR A CA 1
ATOM 1327 C C . THR A 1 181 ? -6.423 -0.426 30.131 1.00 79.94 181 THR A C 1
ATOM 1329 O O . THR A 1 181 ? -5.529 -0.878 30.835 1.00 79.94 181 THR A O 1
ATOM 1332 N N . SER A 1 182 ? -7.188 0.578 30.561 1.00 83.88 182 SER A N 1
ATOM 1333 C CA . SER A 1 182 ? -7.087 1.174 31.893 1.00 83.88 182 SER A CA 1
ATOM 1334 C C . SER A 1 182 ? -8.457 1.571 32.433 1.00 83.88 182 SER A C 1
ATOM 1336 O O . SER A 1 182 ? -9.393 1.801 31.666 1.00 83.88 182 SER A O 1
ATOM 1338 N N . ASP A 1 183 ? -8.560 1.721 33.756 1.00 86.19 183 ASP A N 1
ATOM 1339 C CA . ASP A 1 183 ? -9.772 2.205 34.432 1.00 86.19 183 ASP A CA 1
ATOM 1340 C C . ASP A 1 183 ? -10.261 3.535 33.834 1.00 86.19 183 ASP A C 1
ATOM 1342 O O . ASP A 1 183 ? -11.454 3.724 33.599 1.00 86.19 183 ASP A O 1
ATOM 1346 N N . ALA A 1 184 ? -9.327 4.454 33.563 1.00 87.62 184 ALA A N 1
ATOM 1347 C CA . ALA A 1 184 ? -9.623 5.778 33.025 1.00 87.62 184 ALA A CA 1
ATOM 1348 C C . ALA A 1 184 ? -10.138 5.706 31.581 1.00 87.62 184 ALA A C 1
ATOM 1350 O O . ALA A 1 184 ? -11.129 6.359 31.251 1.00 87.62 184 ALA A O 1
ATOM 1351 N N . GLU A 1 185 ? -9.507 4.884 30.734 1.00 88.50 185 GLU A N 1
ATOM 1352 C CA . GLU A 1 185 ? -9.981 4.639 29.369 1.00 88.50 185 GLU A CA 1
ATOM 1353 C C . GLU A 1 185 ? -11.365 3.970 29.382 1.00 88.50 185 GLU A C 1
ATOM 1355 O O . GLU A 1 185 ? -12.229 4.349 28.591 1.00 88.50 185 GLU A O 1
ATOM 1360 N N . LEU A 1 186 ? -11.609 3.014 30.291 1.00 89.31 186 LEU A N 1
ATOM 1361 C CA . LEU A 1 186 ? -12.875 2.282 30.365 1.00 89.31 186 LEU A CA 1
ATOM 1362 C C . LEU A 1 186 ? -14.003 3.188 30.846 1.00 89.31 186 LEU A C 1
ATOM 1364 O O . LEU A 1 186 ? -15.079 3.205 30.254 1.00 89.31 186 LEU A O 1
ATOM 1368 N N . LEU A 1 187 ? -13.748 3.983 31.883 1.00 90.81 187 LEU A N 1
ATOM 1369 C CA . LEU A 1 187 ? -14.696 4.977 32.356 1.00 90.81 187 LEU A CA 1
ATOM 1370 C C . LEU A 1 187 ? -15.012 5.983 31.244 1.00 90.81 187 LEU A C 1
ATOM 1372 O O . LEU A 1 187 ? -16.182 6.248 30.977 1.00 90.81 187 LEU A O 1
ATOM 1376 N N . ASN A 1 188 ? -13.992 6.517 30.565 1.00 89.88 188 ASN A N 1
ATOM 1377 C CA . ASN A 1 188 ? -14.192 7.450 29.460 1.00 89.88 188 ASN A CA 1
ATOM 1378 C C . ASN A 1 188 ? -15.024 6.827 28.330 1.00 89.88 188 ASN A C 1
ATOM 1380 O O . ASN A 1 188 ? -15.942 7.463 27.819 1.00 89.88 188 ASN A O 1
ATOM 1384 N N . PHE A 1 189 ? -14.761 5.569 27.981 1.00 89.44 189 PHE A N 1
ATOM 1385 C CA . PHE A 1 189 ? -15.565 4.820 27.023 1.00 89.44 189 PHE A CA 1
ATOM 1386 C C . PHE A 1 189 ? -17.035 4.713 27.467 1.00 89.44 189 PHE A C 1
ATOM 1388 O O . PHE A 1 189 ? -17.941 5.053 26.703 1.00 89.44 189 PHE A O 1
ATOM 1395 N N .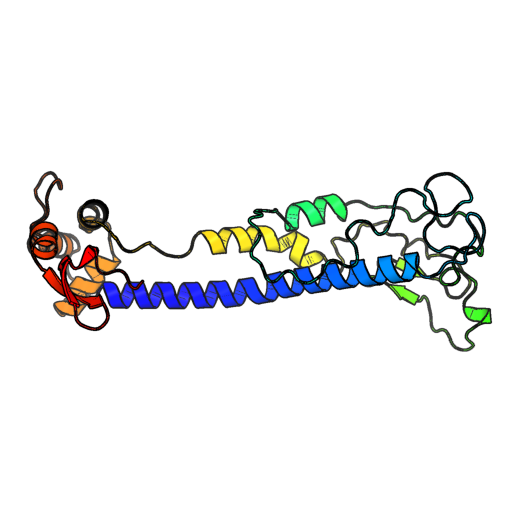 LEU A 1 190 ? -17.285 4.309 28.717 1.00 90.69 190 LEU A N 1
ATOM 1396 C CA . LEU A 1 190 ? -18.638 4.110 29.243 1.00 90.69 190 LEU A CA 1
ATOM 1397 C C . LEU A 1 190 ? -19.437 5.413 29.354 1.00 90.69 190 LEU A C 1
ATOM 1399 O O . LEU A 1 190 ? -20.640 5.386 29.116 1.00 90.69 190 LEU A O 1
ATOM 1403 N N . LYS A 1 191 ? -18.805 6.568 29.615 1.00 89.94 191 LYS A N 1
ATOM 1404 C CA . LYS A 1 191 ? -19.486 7.886 29.624 1.00 89.94 191 LYS A CA 1
ATOM 1405 C C . LYS A 1 191 ? -20.230 8.190 28.320 1.00 89.94 191 LYS A C 1
ATOM 1407 O O . LYS A 1 191 ? -21.238 8.893 28.338 1.00 89.94 191 LYS A O 1
ATOM 1412 N N . HIS A 1 192 ? -19.774 7.625 27.204 1.00 89.31 192 HIS A N 1
ATOM 1413 C CA . HIS A 1 192 ? -20.376 7.804 25.884 1.00 89.31 192 HIS A CA 1
ATOM 1414 C C . HIS A 1 192 ? -21.523 6.815 25.596 1.00 89.31 192 HIS A C 1
ATOM 1416 O O . HIS A 1 192 ? -21.971 6.706 24.456 1.00 89.31 192 HIS A O 1
ATOM 1422 N N . TYR A 1 193 ? -22.050 6.107 26.603 1.00 88.50 193 TYR A N 1
ATOM 1423 C CA . TYR A 1 193 ? -23.148 5.141 26.436 1.00 88.50 193 TYR A CA 1
ATOM 1424 C C . TYR A 1 193 ? -24.369 5.702 25.687 1.00 88.50 193 TYR A C 1
ATOM 1426 O O . TYR A 1 193 ? -25.018 4.972 24.938 1.00 88.50 193 TYR A O 1
ATOM 1434 N N . LYS A 1 194 ? -24.658 7.004 25.837 1.00 89.25 194 LYS A N 1
ATOM 1435 C CA . LYS A 1 194 ? -25.775 7.684 25.162 1.00 89.25 194 LYS A CA 1
ATOM 1436 C C . LYS A 1 194 ? -25.641 7.687 23.640 1.00 89.25 194 LYS A C 1
ATOM 1438 O O . LYS A 1 194 ? -26.649 7.653 22.944 1.00 89.25 194 LYS A O 1
ATOM 1443 N N . THR A 1 195 ? -24.419 7.734 23.117 1.00 89.06 195 THR A N 1
ATOM 1444 C CA . THR A 1 195 ? -24.135 7.815 21.675 1.00 89.06 195 THR A CA 1
ATOM 1445 C C . THR A 1 195 ? -23.545 6.519 21.115 1.00 89.06 195 THR A C 1
ATOM 1447 O O . THR A 1 195 ? -23.416 6.374 19.901 1.00 89.06 195 THR A O 1
ATOM 1450 N N . ASN A 1 196 ? -23.224 5.540 21.969 1.00 88.81 196 ASN A N 1
ATOM 1451 C CA . ASN A 1 196 ? -22.650 4.266 21.547 1.00 88.81 196 ASN A CA 1
ATOM 1452 C C . ASN A 1 196 ? -23.730 3.264 21.093 1.00 88.81 196 ASN A C 1
ATOM 1454 O O . ASN A 1 196 ? -24.257 2.474 21.880 1.00 88.81 196 ASN A O 1
ATOM 1458 N N . ASN A 1 197 ? -24.020 3.258 19.791 1.00 89.38 197 ASN A N 1
ATOM 1459 C CA . ASN A 1 197 ? -25.025 2.369 19.198 1.00 89.38 197 ASN A CA 1
ATOM 1460 C C . ASN A 1 197 ? -24.687 0.876 19.334 1.00 89.38 197 ASN A C 1
ATOM 1462 O O . ASN A 1 197 ? -25.592 0.080 19.574 1.00 89.38 197 ASN A O 1
ATOM 1466 N N . LYS A 1 198 ? -23.408 0.480 19.257 1.00 88.25 198 LYS A N 1
ATOM 1467 C CA . LYS A 1 198 ? -23.007 -0.929 19.441 1.00 88.25 198 LYS A CA 1
ATOM 1468 C C . LYS A 1 198 ? -23.250 -1.404 20.873 1.00 88.25 198 LYS A C 1
ATOM 1470 O O . LYS A 1 198 ? -23.649 -2.547 21.083 1.00 88.25 198 LYS A O 1
ATOM 1475 N N . LEU A 1 199 ? -23.056 -0.531 21.862 1.00 89.31 199 LEU A N 1
ATOM 1476 C CA . LEU A 1 199 ? -23.351 -0.831 23.264 1.00 89.31 199 LEU A CA 1
ATOM 1477 C C . LEU A 1 199 ? -24.858 -1.019 23.490 1.00 89.31 199 LEU A C 1
ATOM 1479 O O . LEU A 1 199 ? -25.267 -1.980 24.144 1.00 89.31 199 LEU A O 1
ATOM 1483 N N . LYS A 1 200 ? -25.684 -0.166 22.872 1.00 91.19 200 LYS A N 1
ATOM 1484 C CA . LYS A 1 200 ? -27.150 -0.303 22.870 1.00 91.19 200 LYS A CA 1
ATOM 1485 C C . LYS A 1 200 ? -27.613 -1.581 22.169 1.00 91.19 200 LYS A C 1
ATOM 1487 O O . LYS A 1 200 ? -28.487 -2.274 22.684 1.00 91.19 200 LYS A O 1
ATOM 1492 N N . GLU A 1 201 ? -27.021 -1.919 21.026 1.00 91.50 201 GLU A N 1
ATOM 1493 C CA . GLU A 1 201 ? -27.325 -3.148 20.287 1.00 91.50 201 GLU A CA 1
ATOM 1494 C C . GLU A 1 201 ? -26.966 -4.393 21.107 1.00 91.50 201 GLU A C 1
ATOM 1496 O O . GLU A 1 201 ? -27.763 -5.325 21.214 1.00 91.50 201 GLU A O 1
ATOM 1501 N N . ALA A 1 202 ? -25.793 -4.395 21.745 1.00 90.81 202 ALA A N 1
ATOM 1502 C CA . ALA A 1 202 ? -25.372 -5.486 22.613 1.00 90.81 202 ALA A CA 1
ATOM 1503 C C . ALA A 1 202 ? -26.326 -5.674 23.803 1.00 90.81 202 ALA A C 1
ATOM 1505 O O . ALA A 1 202 ? -26.694 -6.811 24.105 1.00 90.81 202 ALA A O 1
ATOM 1506 N N . ALA A 1 203 ? -26.759 -4.583 24.444 1.00 91.31 203 ALA A N 1
ATOM 1507 C CA . ALA A 1 203 ? -27.765 -4.637 25.502 1.00 91.31 203 ALA A CA 1
ATOM 1508 C C . ALA A 1 203 ? -29.112 -5.162 24.986 1.00 91.31 203 ALA A C 1
ATOM 1510 O O . ALA A 1 203 ? -29.717 -6.009 25.641 1.00 91.31 203 ALA A O 1
ATOM 1511 N N . GLY A 1 204 ? -29.542 -4.739 23.794 1.00 91.62 204 GLY A N 1
ATOM 1512 C CA . GLY A 1 204 ? -30.755 -5.247 23.154 1.00 91.62 204 GLY A CA 1
ATOM 1513 C C . GLY A 1 204 ? -30.715 -6.751 22.903 1.00 91.62 204 GLY A C 1
ATOM 1514 O O . GLY A 1 204 ? -31.667 -7.443 23.248 1.00 91.62 204 GLY A O 1
ATOM 1515 N N . LYS A 1 205 ? -29.592 -7.274 22.392 1.00 90.25 205 LYS A N 1
ATOM 1516 C CA . LYS A 1 205 ? -29.406 -8.718 22.166 1.00 90.25 205 LYS A CA 1
ATOM 1517 C C . LYS A 1 205 ? -29.415 -9.524 23.466 1.00 90.25 205 LYS A C 1
ATOM 1519 O O . LYS A 1 205 ? -30.018 -10.585 23.506 1.00 90.25 205 LYS A O 1
ATOM 1524 N N . ILE A 1 206 ? -28.759 -9.037 24.523 1.00 90.94 206 ILE A N 1
ATOM 1525 C CA . ILE A 1 206 ? -28.704 -9.742 25.819 1.00 90.94 206 ILE A CA 1
ATOM 1526 C C . ILE A 1 206 ? -30.084 -9.790 26.481 1.00 90.94 206 ILE A C 1
ATOM 1528 O O . ILE A 1 206 ? -30.452 -10.803 27.067 1.00 90.94 206 ILE A O 1
ATOM 1532 N N . ASN A 1 207 ? -30.848 -8.704 26.371 1.00 92.12 207 ASN A N 1
ATOM 1533 C CA . ASN A 1 207 ? -32.159 -8.587 27.000 1.00 92.12 207 ASN A CA 1
ATOM 1534 C C . ASN A 1 207 ? -33.325 -8.999 26.087 1.00 92.12 207 ASN A C 1
ATOM 1536 O O . ASN A 1 207 ? -34.477 -8.819 26.475 1.00 92.12 207 ASN A O 1
ATOM 1540 N N . ASN A 1 208 ? -33.046 -9.517 24.885 1.00 92.62 208 ASN A N 1
ATOM 1541 C CA . ASN A 1 208 ? -34.047 -9.864 23.869 1.00 92.62 208 ASN A CA 1
ATOM 1542 C C . ASN A 1 208 ? -35.062 -8.735 23.605 1.00 92.62 208 ASN A C 1
ATOM 1544 O O . ASN A 1 208 ? -36.264 -8.970 23.505 1.00 92.62 208 ASN A O 1
ATOM 1548 N N . TRP A 1 209 ? -34.588 -7.489 23.534 1.00 93.75 209 TRP A N 1
ATOM 1549 C CA . TRP A 1 209 ? -35.455 -6.346 23.261 1.00 93.75 209 TRP A CA 1
ATOM 1550 C C . TRP A 1 209 ? -35.931 -6.335 21.813 1.00 93.75 209 TRP A C 1
ATOM 1552 O O . TRP A 1 209 ? -35.156 -6.587 20.889 1.00 93.75 209 TRP A O 1
ATOM 1562 N N . GLU A 1 210 ? -37.184 -5.934 21.613 1.00 90.31 210 GLU A N 1
ATOM 1563 C CA . GLU A 1 210 ? -37.687 -5.620 20.282 1.00 90.31 210 GLU A CA 1
ATOM 1564 C C . GLU A 1 210 ? -36.903 -4.458 19.655 1.00 90.31 210 GLU A C 1
ATOM 1566 O O . GLU A 1 210 ? -36.452 -3.526 20.335 1.00 90.31 210 GLU A O 1
ATOM 1571 N N . SER A 1 211 ? -36.769 -4.486 18.328 1.00 84.62 211 SER A N 1
ATOM 1572 C CA . SER A 1 211 ? -36.081 -3.436 17.567 1.00 84.62 211 SER A CA 1
ATOM 1573 C C . SER A 1 211 ? -36.716 -2.055 17.769 1.00 84.62 211 SER A C 1
ATOM 1575 O O . SER A 1 211 ? -35.998 -1.053 17.794 1.00 84.62 211 SER A O 1
ATOM 1577 N N . SER A 1 212 ? -38.033 -2.027 17.992 1.00 87.62 212 SER A N 1
ATOM 1578 C CA . SER A 1 212 ? -38.874 -0.857 18.264 1.00 87.62 212 SER A CA 1
ATOM 1579 C C . SER A 1 212 ? -38.611 -0.186 19.617 1.00 87.62 212 SER A C 1
ATOM 1581 O O . SER A 1 212 ? -39.074 0.937 19.819 1.00 87.62 212 SER A O 1
ATOM 1583 N N . LYS A 1 213 ? -37.881 -0.830 20.545 1.00 91.88 213 LYS A N 1
ATOM 1584 C CA . LYS A 1 213 ? -37.679 -0.289 21.897 1.00 91.88 213 LYS A CA 1
ATOM 1585 C C . LYS A 1 213 ? -37.075 1.127 21.839 1.00 91.88 213 LYS A C 1
ATOM 1587 O O . LYS A 1 213 ? -36.033 1.293 21.184 1.00 91.88 213 LYS A O 1
ATOM 1592 N N . PRO A 1 214 ? -37.666 2.117 22.540 1.00 93.62 214 PRO A N 1
ATOM 1593 C CA . PRO A 1 214 ? -37.208 3.503 22.504 1.00 93.62 214 PRO A CA 1
ATOM 1594 C C . PRO A 1 214 ? -35.742 3.670 22.903 1.00 93.62 214 PRO A C 1
ATOM 1596 O O . PRO A 1 214 ? -35.246 3.019 23.823 1.00 93.62 214 PRO A O 1
ATOM 1599 N N . ASP A 1 215 ? -35.041 4.578 22.224 1.00 91.25 215 ASP A N 1
ATOM 1600 C CA . ASP A 1 215 ? -33.615 4.824 22.465 1.00 91.25 215 ASP A CA 1
ATOM 1601 C C . ASP A 1 215 ? -33.328 5.385 23.869 1.00 91.25 215 ASP A C 1
ATOM 1603 O O . ASP A 1 215 ? -32.306 5.052 24.476 1.00 91.25 215 ASP A O 1
ATOM 1607 N N . SER A 1 216 ? -34.259 6.173 24.418 1.00 92.88 216 SER A N 1
ATOM 1608 C CA . SER A 1 216 ? -34.205 6.666 25.798 1.00 92.88 216 SER A CA 1
ATOM 1609 C C . SER A 1 216 ? -34.176 5.516 26.801 1.00 92.88 216 SER A C 1
ATOM 1611 O O . SER A 1 216 ? -33.295 5.475 27.649 1.00 92.88 216 SER A O 1
ATOM 1613 N N . GLU A 1 217 ? -35.044 4.516 26.641 1.00 93.44 217 GLU A N 1
ATOM 1614 C CA . GLU A 1 217 ? -35.082 3.353 27.533 1.00 93.44 217 GLU A CA 1
ATOM 1615 C C . GLU A 1 217 ? -33.812 2.500 27.438 1.00 93.44 217 GLU A C 1
ATOM 1617 O O . GLU A 1 217 ? -33.329 1.981 28.445 1.00 93.44 217 GLU A O 1
ATOM 1622 N N . LYS A 1 218 ? -33.243 2.354 26.231 1.00 92.62 218 LYS A N 1
ATOM 1623 C CA . LYS A 1 218 ? -31.946 1.679 26.048 1.00 92.62 218 LYS A CA 1
ATOM 1624 C C . LYS A 1 218 ? -30.848 2.436 26.792 1.00 92.62 218 LYS A C 1
ATOM 1626 O O . LYS A 1 218 ? -30.015 1.827 27.455 1.00 92.62 218 LYS A O 1
ATOM 1631 N N . THR A 1 219 ? -30.862 3.761 26.692 1.00 93.00 219 THR A N 1
ATOM 1632 C CA . THR A 1 219 ? -29.896 4.654 27.335 1.00 93.00 219 THR A CA 1
ATOM 1633 C C . THR A 1 219 ? -30.010 4.607 28.859 1.00 93.00 219 THR A C 1
ATOM 1635 O O . THR A 1 219 ? -28.994 4.436 29.531 1.00 93.00 219 THR A O 1
ATOM 1638 N N . ASP A 1 220 ? -31.223 4.675 29.404 1.00 93.19 220 ASP A N 1
ATOM 1639 C CA . ASP A 1 220 ? -31.471 4.598 30.846 1.00 93.19 220 ASP A CA 1
ATOM 1640 C C . ASP A 1 220 ? -31.004 3.259 31.417 1.00 93.19 220 ASP A C 1
ATOM 1642 O O . ASP A 1 220 ? -30.275 3.229 32.408 1.00 93.19 220 ASP A O 1
ATOM 1646 N N . TYR A 1 221 ? -31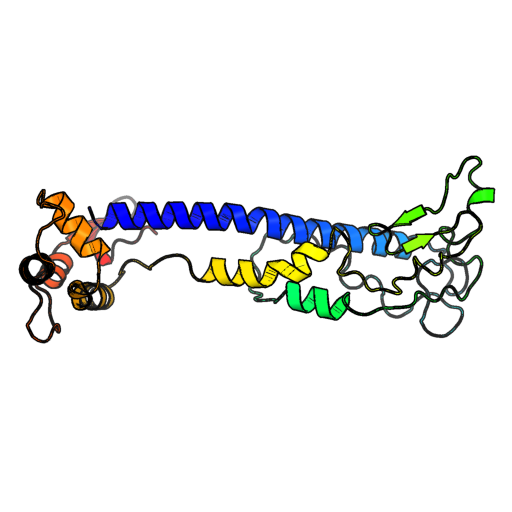.307 2.154 30.731 1.00 93.94 221 TYR A N 1
ATOM 1647 C CA . TYR A 1 221 ? -30.797 0.839 31.111 1.00 93.94 221 TYR A CA 1
ATOM 1648 C C . TYR A 1 221 ? -29.264 0.800 31.154 1.00 93.94 221 TYR A C 1
ATOM 1650 O O . TYR A 1 221 ? -28.687 0.286 32.113 1.00 93.94 221 TYR A O 1
ATOM 1658 N N . LEU A 1 222 ? -28.588 1.349 30.136 1.00 93.69 222 LEU A N 1
ATOM 1659 C CA . LEU A 1 222 ? -27.124 1.395 30.099 1.00 93.69 222 LEU A CA 1
ATOM 1660 C C . LEU A 1 222 ? -26.551 2.243 31.247 1.00 93.69 222 LEU A C 1
ATOM 1662 O O . LEU A 1 222 ? -25.562 1.841 31.857 1.00 93.69 222 LEU A O 1
ATOM 1666 N N . LYS A 1 223 ? -27.178 3.380 31.583 1.00 94.00 223 LYS A N 1
ATOM 1667 C CA . LYS A 1 223 ? -26.786 4.195 32.745 1.00 94.00 223 LYS A CA 1
ATOM 1668 C C . LYS A 1 223 ? -26.867 3.376 34.032 1.00 94.00 223 LYS A C 1
ATOM 1670 O O . LYS A 1 223 ? -25.921 3.394 34.818 1.00 94.00 223 LYS A O 1
ATOM 1675 N N . THR A 1 224 ? -27.975 2.657 34.221 1.00 93.62 224 THR A N 1
ATOM 1676 C CA . THR A 1 224 ? -28.227 1.837 35.409 1.00 93.62 224 THR A CA 1
ATOM 1677 C C . THR A 1 224 ? -27.247 0.675 35.518 1.00 93.62 224 THR A C 1
ATOM 1679 O O . THR A 1 224 ? -26.612 0.528 36.554 1.00 93.62 224 THR A O 1
ATOM 1682 N N . ILE A 1 225 ? -27.065 -0.128 34.465 1.00 92.81 225 ILE A N 1
ATOM 1683 C CA . ILE A 1 225 ? -26.216 -1.329 34.548 1.00 92.81 225 ILE A CA 1
ATOM 1684 C C . ILE A 1 225 ? -24.730 -1.00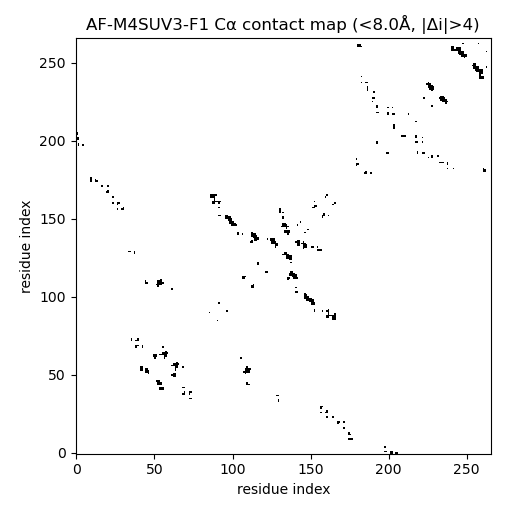3 34.725 1.00 92.81 225 ILE A C 1
ATOM 1686 O O . ILE A 1 225 ? -23.999 -1.771 35.345 1.00 92.81 225 ILE A O 1
ATOM 1690 N N . PHE A 1 226 ? -24.275 0.136 34.198 1.00 93.38 226 PHE A N 1
ATOM 1691 C CA . PHE A 1 226 ? -22.902 0.592 34.400 1.00 93.38 226 PHE A CA 1
ATOM 1692 C C . PHE A 1 226 ? -22.725 1.442 35.664 1.00 93.38 226 PHE A C 1
ATOM 1694 O O . PHE A 1 226 ? -21.589 1.819 35.972 1.00 93.38 226 PHE A O 1
ATOM 1701 N N . GLY A 1 227 ? -23.809 1.746 36.388 1.00 94.19 227 GLY A N 1
ATOM 1702 C CA . GLY A 1 227 ? -23.794 2.586 37.585 1.00 94.19 227 GLY A CA 1
ATOM 1703 C C . GLY A 1 227 ? -23.100 3.924 37.341 1.00 94.19 227 GLY A C 1
ATOM 1704 O O . GLY A 1 227 ? -22.226 4.310 38.114 1.00 94.19 227 GLY A O 1
ATOM 1705 N N . ILE A 1 228 ? -23.393 4.581 36.210 1.00 92.81 228 ILE A N 1
ATOM 1706 C CA . ILE A 1 228 ? -22.733 5.839 35.831 1.00 92.81 228 ILE A CA 1
ATOM 1707 C C . ILE A 1 228 ? -23.347 6.987 36.633 1.00 92.81 228 ILE A C 1
ATOM 1709 O O . ILE A 1 228 ? -24.559 7.223 36.556 1.00 92.81 228 ILE A O 1
ATOM 1713 N N . SER A 1 229 ? -22.504 7.725 37.362 1.00 88.62 229 SER A N 1
ATOM 1714 C CA . SER A 1 229 ? -22.937 8.896 38.134 1.00 88.62 229 SER A CA 1
ATOM 1715 C C . SER A 1 229 ? -23.569 9.966 37.233 1.00 88.62 229 SER A C 1
ATOM 1717 O O . SER A 1 229 ? -23.334 10.005 36.024 1.00 88.62 229 SER A O 1
ATOM 1719 N N . GLU A 1 230 ? -24.376 10.874 37.787 1.00 79.06 230 GLU A N 1
ATOM 1720 C CA . GLU A 1 230 ? -25.028 11.919 36.977 1.00 79.06 230 GLU A CA 1
ATOM 1721 C C . GLU A 1 230 ? -24.031 12.820 36.240 1.00 79.06 230 GLU A C 1
ATOM 1723 O O . GLU A 1 230 ? -24.247 13.154 35.076 1.00 79.06 230 GLU A O 1
ATOM 1728 N N . ALA A 1 231 ? -22.908 13.139 36.889 1.00 78.56 231 ALA A N 1
ATOM 1729 C CA . ALA A 1 231 ? -21.801 13.883 36.294 1.00 78.56 231 ALA A CA 1
ATOM 1730 C C . ALA A 1 231 ? -20.937 13.027 35.344 1.00 78.56 231 ALA A C 1
ATOM 1732 O O . ALA A 1 231 ? -20.008 13.535 34.715 1.00 78.56 231 ALA A O 1
ATOM 1733 N N . GLY A 1 232 ? -21.195 11.717 35.264 1.00 78.81 232 GLY A N 1
ATOM 1734 C CA . GLY A 1 232 ? -20.395 10.760 34.509 1.00 78.81 232 GLY A CA 1
ATOM 1735 C C . GLY A 1 232 ? -18.959 10.658 35.012 1.00 78.81 232 GLY A C 1
ATOM 1736 O O . GLY A 1 232 ? -18.076 10.278 34.258 1.00 78.81 232 GLY A O 1
ATOM 1737 N N . THR A 1 233 ? -18.664 11.060 36.244 1.00 85.25 233 THR A N 1
ATOM 1738 C CA . THR A 1 233 ? -17.309 11.043 36.815 1.00 85.25 233 THR A CA 1
ATOM 1739 C C . THR A 1 233 ? -16.921 9.683 37.373 1.00 85.25 233 THR A C 1
ATOM 1741 O O . THR A 1 233 ? -15.733 9.424 37.524 1.00 85.25 233 THR A O 1
ATOM 1744 N N . GLU A 1 234 ? -17.897 8.815 37.633 1.00 89.19 234 GLU A N 1
ATOM 1745 C CA . GLU A 1 234 ? -17.713 7.521 38.285 1.00 89.19 234 GLU A CA 1
ATOM 1746 C C . GLU A 1 234 ? -18.595 6.454 37.626 1.00 89.19 234 GLU A C 1
ATOM 1748 O O . GLU A 1 234 ? -19.602 6.768 36.985 1.00 89.19 234 GLU A O 1
ATOM 1753 N N . SER A 1 235 ? -18.193 5.191 37.778 1.00 93.56 235 SER A N 1
ATOM 1754 C CA . SER A 1 235 ? -18.944 4.017 37.333 1.00 93.56 235 SER A CA 1
ATOM 1755 C C . SER A 1 235 ? -18.756 2.883 38.336 1.00 93.56 235 SER A C 1
ATOM 1757 O O . SER A 1 235 ? -17.626 2.452 38.581 1.00 93.56 235 SER A O 1
ATOM 1759 N N . GLU A 1 236 ? -19.857 2.366 38.882 1.00 93.00 236 GLU A N 1
ATOM 1760 C CA . GLU A 1 236 ? -19.831 1.193 39.770 1.00 93.00 236 GLU A CA 1
ATOM 1761 C C . GLU A 1 236 ? -19.247 -0.032 39.064 1.00 93.00 236 GLU A C 1
ATOM 1763 O O . GLU A 1 236 ? -18.501 -0.802 39.667 1.00 93.00 236 GLU A O 1
ATOM 1768 N N . PHE A 1 237 ? -19.516 -0.177 37.763 1.00 91.62 237 PHE A N 1
ATOM 1769 C CA . PHE A 1 237 ? -18.947 -1.248 36.951 1.00 91.62 237 PHE A CA 1
ATOM 1770 C C . PHE A 1 237 ? -17.416 -1.186 36.899 1.00 91.62 237 PHE A C 1
ATOM 1772 O O . PHE A 1 237 ? -16.758 -2.205 37.102 1.00 91.62 237 PHE A O 1
ATOM 1779 N N . VAL A 1 238 ? -16.835 -0.000 36.679 1.00 90.44 238 VAL A N 1
ATOM 1780 C CA . VAL A 1 238 ? -15.370 0.176 36.681 1.00 90.44 238 VAL A CA 1
ATOM 1781 C C . VAL A 1 238 ? -14.794 -0.145 38.061 1.00 90.44 238 VAL A C 1
ATOM 1783 O O . VAL A 1 238 ? -13.801 -0.864 38.159 1.00 90.44 238 VAL A O 1
ATOM 1786 N N . THR A 1 239 ? -15.445 0.318 39.131 1.00 89.81 239 THR A N 1
ATOM 1787 C CA . THR A 1 239 ? -15.040 0.028 40.515 1.00 89.81 239 THR A CA 1
ATOM 1788 C C . THR A 1 239 ? -15.062 -1.472 40.815 1.00 89.81 239 THR A C 1
ATOM 1790 O O . THR A 1 239 ? -14.083 -2.014 41.333 1.00 89.81 239 THR A O 1
ATOM 1793 N N . ALA A 1 240 ? -16.142 -2.166 40.449 1.00 89.56 240 ALA A N 1
ATOM 1794 C CA . ALA A 1 240 ? -16.275 -3.606 40.642 1.00 89.56 240 ALA A CA 1
ATOM 1795 C C . ALA A 1 240 ? -15.243 -4.390 39.817 1.00 89.56 240 ALA A C 1
ATOM 1797 O O . ALA A 1 240 ? -14.618 -5.326 40.323 1.00 89.56 240 ALA A O 1
ATOM 1798 N N . LEU A 1 241 ? -15.011 -3.988 38.564 1.00 88.00 241 LEU A N 1
ATOM 1799 C CA . LEU A 1 241 ? -14.042 -4.640 37.687 1.00 88.00 241 LEU A CA 1
ATOM 1800 C C . LEU A 1 241 ? -12.607 -4.477 38.206 1.00 88.00 241 LEU A C 1
ATOM 1802 O O . LE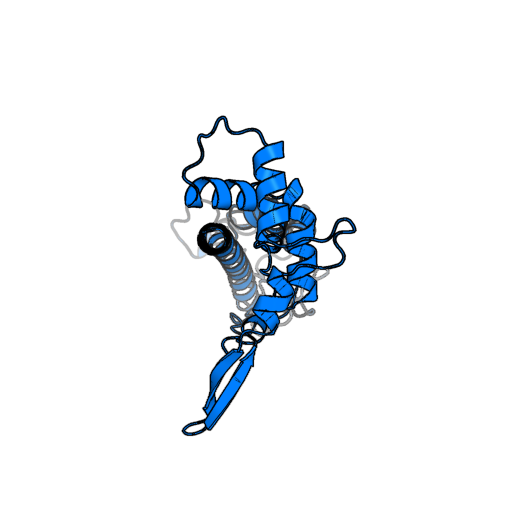U A 1 241 ? -11.851 -5.443 38.208 1.00 88.00 241 LEU A O 1
ATOM 1806 N N . LYS A 1 242 ? -12.255 -3.293 38.722 1.00 83.44 242 LYS A N 1
ATOM 1807 C CA . LYS A 1 242 ? -10.962 -3.022 39.367 1.00 83.44 242 LYS A CA 1
ATOM 1808 C C . LYS A 1 242 ? -10.744 -3.858 40.628 1.00 83.44 242 LYS A C 1
ATOM 1810 O O . LYS A 1 242 ? -9.635 -4.328 40.882 1.00 83.44 242 LYS A O 1
ATOM 1815 N N . ALA A 1 243 ? -11.790 -4.020 41.437 1.00 85.88 243 ALA A N 1
ATOM 1816 C CA . ALA A 1 243 ? -11.742 -4.843 42.642 1.00 85.88 243 ALA A CA 1
ATOM 1817 C C . ALA A 1 243 ? -11.642 -6.342 42.318 1.00 85.88 243 ALA A C 1
ATOM 1819 O O . ALA A 1 243 ? -11.136 -7.119 43.129 1.00 85.88 243 ALA A O 1
ATOM 1820 N N . THR A 1 244 ? -12.094 -6.747 41.128 1.00 86.69 244 THR A N 1
ATOM 1821 C CA . THR A 1 244 ? -12.028 -8.134 40.679 1.00 86.69 244 THR A CA 1
ATOM 1822 C C . THR A 1 244 ? -10.606 -8.479 40.250 1.00 86.69 244 THR A C 1
ATOM 1824 O O . THR A 1 244 ? -10.080 -7.964 39.261 1.00 86.69 244 THR A O 1
ATOM 1827 N N . LYS A 1 245 ? -9.992 -9.397 40.994 1.00 84.75 245 LYS A N 1
ATOM 1828 C CA . LYS A 1 245 ? -8.662 -9.933 40.709 1.00 84.75 245 LYS A CA 1
ATOM 1829 C C . LYS A 1 245 ? -8.744 -11.412 40.359 1.00 84.75 245 LYS A C 1
ATOM 1831 O O . LYS A 1 245 ? -9.695 -12.101 40.745 1.00 84.75 245 LYS A O 1
ATOM 1836 N N . ARG A 1 246 ? -7.775 -11.883 39.578 1.00 83.12 246 ARG A N 1
ATOM 1837 C CA . ARG A 1 246 ? -7.547 -13.315 39.372 1.00 83.12 246 ARG A CA 1
ATOM 1838 C C . ARG A 1 246 ? -6.082 -13.642 39.633 1.00 83.12 246 ARG A C 1
ATOM 1840 O O . ARG A 1 246 ? -5.221 -12.824 39.297 1.00 83.12 246 ARG A O 1
ATOM 1847 N N . PRO A 1 247 ? -5.795 -14.854 40.131 1.00 83.75 247 PRO A N 1
ATOM 1848 C CA . PRO A 1 247 ? -4.438 -15.359 40.178 1.00 83.75 247 PRO A CA 1
ATOM 1849 C C . PRO A 1 247 ? -3.937 -15.583 38.746 1.00 83.75 247 PRO A C 1
ATOM 1851 O O . PRO A 1 247 ? -4.465 -16.421 38.015 1.00 83.75 247 PRO A O 1
ATOM 1854 N N . VAL A 1 248 ? -2.915 -14.830 38.348 1.00 81.50 248 VAL A N 1
ATOM 1855 C CA . VAL A 1 248 ? -2.210 -14.975 37.071 1.00 81.50 248 VAL A CA 1
ATOM 1856 C C . VAL A 1 248 ? -0.840 -15.568 37.342 1.00 81.50 248 VAL A C 1
ATOM 1858 O O . VAL A 1 248 ? -0.154 -15.181 38.289 1.00 81.50 248 VAL A O 1
ATOM 1861 N N . LYS A 1 249 ? -0.434 -16.530 36.517 1.00 81.06 249 LYS A N 1
ATOM 1862 C CA . LYS A 1 249 ? 0.876 -17.166 36.621 1.00 81.06 249 LYS A CA 1
ATOM 1863 C C . LYS A 1 249 ? 1.968 -16.162 36.243 1.00 81.06 249 LYS A C 1
ATOM 1865 O O . LYS A 1 249 ? 1.993 -15.684 35.120 1.00 81.06 249 LYS A O 1
ATOM 1870 N N . THR A 1 250 ? 2.884 -15.879 37.166 1.00 80.25 250 THR A N 1
ATOM 1871 C CA . THR A 1 250 ? 4.000 -14.928 36.977 1.00 80.25 250 THR A CA 1
ATOM 1872 C C . THR A 1 250 ? 5.352 -15.621 36.799 1.00 80.25 250 THR A C 1
ATOM 1874 O O . THR A 1 250 ? 6.387 -14.975 36.686 1.00 80.25 250 THR A O 1
ATOM 1877 N N . GLY A 1 251 ? 5.367 -16.954 36.812 1.00 75.19 251 GLY A N 1
ATOM 1878 C CA . GLY A 1 251 ? 6.573 -17.767 36.696 1.00 75.19 251 GLY A CA 1
ATOM 1879 C C . GLY A 1 251 ? 6.247 -19.257 36.729 1.00 75.19 251 GLY A C 1
ATOM 1880 O O . GLY A 1 251 ? 5.088 -19.654 36.839 1.00 75.19 251 GLY A O 1
ATOM 1881 N N . LYS A 1 252 ? 7.265 -20.124 36.642 1.00 74.50 252 LYS A N 1
ATOM 1882 C CA . LYS A 1 252 ? 7.074 -21.587 36.536 1.00 74.50 252 LYS A CA 1
ATOM 1883 C C . LYS A 1 252 ? 6.234 -22.173 37.685 1.00 74.50 252 LYS A C 1
ATOM 1885 O O . LYS A 1 252 ? 5.474 -23.110 37.445 1.00 74.50 252 LYS A O 1
ATOM 1890 N N . SER A 1 253 ? 6.329 -21.584 38.875 1.00 75.44 253 SER A N 1
ATOM 1891 C CA . SER A 1 253 ? 5.675 -22.024 40.116 1.00 75.44 253 SER A CA 1
ATOM 1892 C C . SER A 1 253 ? 5.097 -20.873 40.957 1.00 75.44 253 SER A C 1
ATOM 1894 O O . SER A 1 253 ? 4.751 -21.081 42.115 1.00 75.44 253 SER A O 1
ATOM 1896 N N . THR A 1 254 ? 4.978 -19.664 40.399 1.00 75.50 254 THR A N 1
ATOM 1897 C CA . THR A 1 254 ? 4.463 -18.482 41.111 1.00 75.50 254 THR A CA 1
ATOM 1898 C C . THR A 1 254 ? 3.230 -17.916 40.420 1.00 75.50 254 THR A C 1
ATOM 1900 O O . THR A 1 254 ? 3.080 -17.994 39.199 1.00 75.50 254 THR A O 1
ATOM 1903 N N . SER A 1 255 ? 2.315 -17.361 41.209 1.00 82.88 255 SER A N 1
ATOM 1904 C CA . SER A 1 255 ? 1.143 -16.632 40.725 1.00 82.88 255 SER A CA 1
ATOM 1905 C C . SER A 1 255 ? 0.912 -15.401 41.593 1.00 82.88 255 SER A C 1
ATOM 1907 O O . SER A 1 255 ? 1.263 -15.410 42.773 1.00 82.88 255 SER A O 1
ATOM 1909 N N . ALA A 1 256 ? 0.344 -14.352 41.011 1.00 84.25 256 ALA A N 1
ATOM 1910 C CA . ALA A 1 256 ? -0.012 -13.121 41.704 1.00 84.25 256 ALA A CA 1
ATOM 1911 C C . ALA A 1 256 ? -1.455 -12.730 41.373 1.00 84.25 256 ALA A C 1
ATOM 1913 O O . ALA A 1 256 ? -1.945 -13.010 40.282 1.00 84.25 256 ALA A O 1
ATOM 1914 N N . GLU A 1 257 ? -2.134 -12.086 42.319 1.00 86.88 257 GLU A N 1
ATOM 1915 C CA . GLU A 1 257 ? -3.458 -11.510 42.087 1.00 86.88 257 GLU A CA 1
ATOM 1916 C C . GLU A 1 257 ? -3.337 -10.262 41.207 1.00 86.88 257 GLU A C 1
ATOM 1918 O O . GLU A 1 257 ? -2.884 -9.210 41.666 1.00 86.88 257 GLU A O 1
ATOM 1923 N N . THR A 1 258 ? -3.779 -10.372 39.958 1.00 81.12 258 THR A N 1
ATOM 1924 C CA . THR A 1 258 ? -3.739 -9.291 38.967 1.00 81.12 258 THR A CA 1
ATOM 1925 C C . THR A 1 258 ? -5.152 -8.758 38.745 1.00 81.12 258 THR A C 1
ATOM 1927 O O . THR A 1 258 ? -6.118 -9.520 38.766 1.00 81.12 258 THR A O 1
ATOM 1930 N N . ALA A 1 259 ? -5.307 -7.445 38.563 1.00 80.69 259 ALA A N 1
ATOM 1931 C CA . ALA A 1 259 ? -6.595 -6.850 38.196 1.00 80.69 259 ALA A CA 1
ATOM 1932 C C . ALA A 1 259 ? -6.939 -7.191 36.739 1.00 80.69 259 ALA A C 1
ATOM 1934 O O . ALA A 1 259 ? -6.047 -7.194 35.897 1.00 80.69 259 ALA A O 1
ATOM 1935 N N . ILE A 1 260 ? -8.216 -7.438 36.421 1.00 80.50 260 ILE A N 1
ATOM 1936 C CA . ILE A 1 260 ? -8.628 -7.929 35.086 1.00 80.50 260 ILE A CA 1
ATOM 1937 C C . ILE A 1 260 ? -8.124 -7.039 33.937 1.00 80.50 260 ILE A C 1
ATOM 1939 O O . ILE A 1 260 ? -7.647 -7.557 32.936 1.00 80.50 260 ILE A O 1
ATOM 1943 N N . LEU A 1 261 ? -8.167 -5.711 34.084 1.00 76.38 261 LEU A N 1
ATOM 1944 C CA . LEU A 1 261 ? -7.705 -4.772 33.047 1.00 76.38 261 LEU A CA 1
ATOM 1945 C C . LEU A 1 261 ? -6.175 -4.683 32.906 1.00 76.38 261 LEU A C 1
ATOM 1947 O O . LEU A 1 261 ? -5.691 -4.020 32.000 1.00 76.38 261 LEU A O 1
ATOM 1951 N N . GLN A 1 262 ? -5.422 -5.313 33.810 1.00 74.00 262 GLN A N 1
ATOM 1952 C CA . GLN A 1 262 ? -3.957 -5.387 33.786 1.00 74.00 262 GLN A CA 1
ATOM 1953 C C . GLN A 1 262 ? -3.459 -6.772 33.350 1.00 74.00 262 GLN A C 1
ATOM 1955 O O . GLN A 1 262 ? -2.255 -7.016 33.333 1.00 74.00 262 GLN A O 1
ATOM 1960 N N . MET A 1 263 ? -4.376 -7.690 33.030 1.00 73.69 263 MET A N 1
ATOM 1961 C CA . MET A 1 263 ? -4.052 -8.990 32.453 1.00 73.69 263 MET A CA 1
ATOM 1962 C C . MET A 1 263 ? -3.827 -8.798 30.956 1.00 73.69 263 MET A C 1
ATOM 1964 O O . MET A 1 263 ? -4.737 -8.986 30.154 1.00 73.69 263 MET A O 1
ATOM 1968 N N . ASN A 1 264 ? -2.628 -8.357 30.597 1.00 61.94 264 ASN A N 1
ATOM 1969 C CA . ASN A 1 264 ? -2.190 -8.347 29.210 1.00 61.94 264 ASN A CA 1
ATOM 1970 C C . ASN A 1 264 ? -1.486 -9.677 28.929 1.00 61.94 264 ASN A C 1
ATOM 1972 O O . ASN A 1 264 ? -0.758 -10.172 29.792 1.00 61.94 264 ASN A O 1
ATOM 1976 N N . ASP A 1 265 ? -1.707 -10.242 27.744 1.00 47.41 265 ASP A N 1
ATOM 1977 C CA . ASP A 1 265 ? -0.866 -11.326 27.244 1.00 47.41 265 ASP A CA 1
ATOM 1978 C C . ASP A 1 265 ? 0.527 -10.728 26.966 1.00 47.41 265 ASP A C 1
ATOM 1980 O O . ASP A 1 265 ? 0.685 -9.930 26.039 1.00 47.41 265 ASP A O 1
ATOM 1984 N N . GLU A 1 266 ? 1.503 -11.038 27.824 1.00 35.69 266 GLU A N 1
ATOM 1985 C CA . GLU A 1 266 ? 2.936 -10.934 27.501 1.00 35.69 266 GLU A CA 1
ATOM 1986 C C . GLU A 1 266 ? 3.401 -12.184 26.746 1.00 35.69 266 GLU A C 1
ATOM 1988 O O . GLU A 1 266 ? 3.052 -13.309 27.180 1.00 35.69 266 GLU A O 1
#

InterPro domains:
  IPR001812 Variant surface glycoprotein, N-terminal domain [PF00913] (2-256)

Sequence (266 aa):
TYASMMLTDALAALEATAATAAPLVATAAYSAGRLDEFMLLMGQLQQNSAKTKYCIGQDNGDNKASNNPLQGCNVPIETTEKAKNTKLGELTDRTFGHAEDIKTNQNGKCYLTGNLATYHTNLAGPIQVLGGLIKITTTGGIENSGKFTVGGIASSFLKTIASDYDGNAQIMKEITPKMPTSDAELLNFLKHYKTNNKLKEAAGKINNWESSKPDSEKTDYLKTIFGISEAGTESEFVTALKATKRPVKTGKSTSAETAILQMNDE

Radius of gyration: 31.36 Å; Cα contacts (8 Å, |Δi|>4): 311; chains: 1; bounding box: 76×39×81 Å